Protein 6SWT (pdb70)

Secondary structure (DSSP, 8-state):
--HHHHHHHHHHHHHHHHHHHHHGGGT---S-TTTTTTTSHHHHHHHHHHH--PPPPPP---SHHHHHHHHHHHHHHHHHTT----S--HHHHHTT-HHHHHHHHHHHHIIIIITT-EETTEEHHHHHHHHHHHHHTT-TT----SSSGGGTTSHHHHHHHHHH-TTTB-GGG--TT-HHHHHHHHHHHHHHHS-------HHHHHHSSS--HHHHHHHHHHHHHHH-/-HHHHHHHHHHHHHHHHHHT---EEEEEEEEEEEEEE-SS-EEEEEEEEEEEEETTEEEEEEEEEEEEE-TTB-SSS-EEEEEEEEE-

Organism: Homo sapiens (NCBI:txid9606)

B-factor: mean 22.93, std 11.24, range [9.1, 84.42]

Foldseek 3Di:
DADPVLQLVLLQLQLQLLLQLQVVVVVDGDDGLLAPCLQLPSLQVSCCRLVVDHFDDQDPDPDNVSSLVNVVSSVVVLVVLVQDDDPAHSSCSNVRVSVNSSVVSLSVLQSRLFQCQAAPNAGGPRSLLVVLCVLCVVVPQADRDALWPSPLQLLSLVSLCCSQPVVQDDSVVDHSPRSLVNNVSSQVSCVVPQVQHRRGNNVSRNVHNTHNSSSSSSSSSSSVVSRD/DVVLFVLVVVLVVVCCVVVVADWAFDFWPDWDWDWDDDDFKIKIWIFTWTWTQRPHNTFIKTWIKMWIAGPVDDPDRTDIDTPDIGTD

Nearest PDB structures (foldseek):
  6swt-assembly1_B  TM=1.011E+00  e=1.102E-14  synthetic construct
  6yxw-assembly2_D  TM=9.216E-01  e=2.480E-10  Homo sapiens
  6st2-assembly1_D  TM=9.224E-01  e=7.371E-10  synthetic construct
  7ny8-assembly2_D  TM=9.293E-01  e=9.165E-10  synthetic construct
  7ny8-assembly1_C  TM=9.188E-01  e=1.965E-09  synthetic construct

GO terms:
  GO:0005515 protein binding (F, IPI)
  GO:0030018 Z disc (C, IDA)
  GO:0005884 actin filament (C, TAS)
  GO:0008307 structural constituent of muscle (F, TAS)
  GO:0005576 extracellular region (C, TAS)
  GO:0005829 cytosol (C, TAS)
  GO:0031093 platelet alpha granule lumen (C, TAS)
  GO:0042802 identical protein binding (F, IPI)
  GO:0043268 positive regulation of potassium ion transport (P, IDA)
  GO:0099103 channel activator activity (F, IMP)
  GO:0042391 regulation of membrane potential (P, IMP)
  GO:0043267 negative regulation of potassium ion transport (P, IMP)
  GO:2000009 negative regulation of protein localization to cell surface (P, IMP)
  GO:0070080 titin Z domain binding (F, IPI)
  GO:0031432 titin binding (F, IPI)
  GO:0044325 transmembrane transporter binding (F, IPI)
  GO:0051373 FATZ binding (F, IDA)
  GO:0005546 phosphatidylinositol-4,5-bisphosphate binding (F, IDA)
  GO:0008092 cytoskeletal protein binding (F, IDA)
  GO:0005886 plasma membrane (C, IDA)

Structure (mmCIF, N/CA/C/O backbone):
data_6SWT
#
_entry.id   6SWT
#
_cell.length_a   46.192
_cell.length_b   48.519
_cell.length_c   146.993
_cell.angle_alpha   90.000
_cell.angle_beta   90.000
_cell.angle_gamma   90.000
#
_symmetry.space_group_name_H-M   'P 21 21 21'
#
loop_
_entity.id
_entity.type
_entity.pdbx_description
1 polymer Alpha-actinin-2
2 polymer 'Affimer 9'
3 water water
#
loop_
_atom_site.group_PDB
_atom_site.id
_atom_site.type_symbol
_atom_site.label_atom_id
_atom_site.label_alt_id
_atom_site.label_comp_id
_atom_site.label_asym_id
_atom_site.label_entity_id
_atom_site.label_seq_id
_atom_site.pdbx_PDB_ins_code
_atom_site.Cartn_x
_atom_site.Cartn_y
_atom_site.Cartn_z
_atom_site.occupancy
_atom_site.B_iso_or_equiv
_atom_site.auth_seq_id
_atom_site.auth_comp_id
_atom_site.auth_asym_id
_atom_site.auth_atom_id
_atom_site.pdbx_PDB_model_num
ATOM 1 N N . LEU A 1 14 ? 24.163 -39.220 10.665 1.00 43.83 30 LEU A N 1
ATOM 2 C CA . LEU A 1 14 ? 23.069 -40.236 10.775 1.00 39.03 30 LEU A CA 1
ATOM 3 C C . LEU A 1 14 ? 22.412 -40.427 9.406 1.00 36.71 30 LEU A C 1
ATOM 4 O O . LEU A 1 14 ? 22.490 -39.505 8.573 1.00 45.30 30 LEU A O 1
ATOM 9 N N . LEU A 1 15 ? 21.778 -41.581 9.195 1.00 29.80 31 LEU A N 1
ATOM 10 C CA . LEU A 1 15 ? 20.892 -41.818 8.024 1.00 29.39 31 LEU A CA 1
ATOM 11 C C . LEU A 1 15 ? 19.713 -42.707 8.436 1.00 28.00 31 LEU A C 1
ATOM 12 O O . LEU A 1 15 ? 19.782 -43.384 9.488 1.00 28.72 31 LEU A O 1
ATOM 17 N N . LEU A 1 16 ? 18.651 -42.656 7.635 1.00 22.57 32 LEU A N 1
ATOM 18 C CA . LEU A 1 16 ? 17.430 -43.489 7.772 1.00 21.88 32 LEU A CA 1
ATOM 19 C C . LEU A 1 16 ? 16.901 -43.400 9.208 1.00 22.42 32 LEU A C 1
ATOM 20 O O . LEU A 1 16 ? 16.728 -42.282 9.728 1.00 23.16 32 LEU A O 1
ATOM 25 N N . ASP A 1 17 ? 16.622 -44.531 9.846 1.00 22.69 33 ASP A N 1
ATOM 26 C CA . ASP A 1 17 ? 15.802 -44.550 11.084 1.00 24.79 33 ASP A CA 1
ATOM 27 C C . ASP A 1 17 ? 16.387 -43.622 12.146 1.00 23.17 33 ASP A C 1
ATOM 28 O O . ASP A 1 17 ? 15.645 -42.810 12.689 1.00 21.78 33 ASP A O 1
ATOM 33 N N . PRO A 1 18 ? 17.691 -43.680 12.493 1.00 24.33 34 PRO A N 1
ATOM 34 C CA . PRO A 1 18 ? 18.231 -42.731 13.470 1.00 25.33 34 PRO A CA 1
ATOM 35 C C . PRO A 1 18 ? 18.101 -41.260 13.032 1.00 24.24 34 PRO A C 1
ATOM 36 O O . PRO A 1 18 ? 17.901 -40.412 13.881 1.00 24.79 34 PRO A O 1
ATOM 40 N N . ALA A 1 19 ? 18.249 -40.952 11.739 1.00 22.65 35 ALA A N 1
ATOM 41 C CA . ALA A 1 19 ? 18.106 -39.555 11.249 1.00 21.51 35 ALA A CA 1
ATOM 42 C C . ALA A 1 19 ? 16.670 -39.076 11.499 1.00 18.92 35 ALA A C 1
ATOM 43 O O . ALA A 1 19 ? 16.469 -37.959 12.015 1.00 18.95 35 ALA A O 1
ATOM 45 N N . TRP A 1 20 ? 15.690 -39.905 11.171 1.00 17.55 36 TRP A N 1
ATOM 46 C CA . TRP A 1 20 ? 14.266 -39.577 11.408 1.00 17.63 36 TRP A CA 1
ATOM 47 C C . TRP A 1 20 ? 14.001 -39.512 12.916 1.00 17.18 36 TRP A C 1
ATOM 48 O O . TRP A 1 20 ? 13.216 -38.660 13.342 1.00 17.46 36 TRP A O 1
ATOM 59 N N . GLU A 1 21 ? 14.660 -40.347 13.716 1.00 18.25 37 GLU A N 1
ATOM 60 C CA . GLU A 1 21 ? 14.462 -40.316 15.186 1.00 19.79 37 GLU A CA 1
ATOM 61 C C . GLU A 1 21 ? 14.945 -38.962 15.726 1.00 18.43 37 GLU A C 1
ATOM 62 O O . GLU A 1 21 ? 14.273 -38.386 16.593 1.00 17.73 37 GLU A O 1
ATOM 68 N N . LYS A 1 22 ? 16.076 -38.463 15.239 1.00 17.26 38 LYS A N 1
ATOM 69 C CA . LYS A 1 22 ? 16.644 -37.173 15.699 1.00 17.85 38 LYS A CA 1
ATOM 70 C C . LYS A 1 22 ? 15.628 -36.069 15.385 1.00 15.74 38 LYS A C 1
ATOM 71 O O . LYS A 1 22 ? 15.385 -35.199 16.213 1.00 16.45 38 LYS A O 1
ATOM 77 N N . GLN A 1 23 ? 15.057 -36.109 14.192 1.00 15.09 39 GLN A N 1
ATOM 78 C CA . GLN A 1 23 ? 14.082 -35.093 13.748 1.00 14.16 39 GLN A CA 1
ATOM 79 C C . GLN A 1 23 ? 12.814 -35.178 14.595 1.00 13.17 39 GLN A C 1
ATOM 80 O O . GLN A 1 23 ? 12.299 -34.135 15.014 1.00 14.08 39 GLN A O 1
ATOM 86 N N . GLN A 1 24 ? 12.297 -36.374 14.813 1.00 13.88 40 GLN A N 1
ATOM 87 C CA . GLN A 1 24 ? 11.097 -36.522 15.670 1.00 13.91 40 GLN A CA 1
ATOM 88 C C . GLN A 1 24 ? 11.404 -36.046 17.089 1.00 13.42 40 GLN A C 1
ATOM 89 O O . GLN A 1 24 ? 10.565 -35.367 17.682 1.00 13.50 40 GLN A O 1
ATOM 95 N N . ARG A 1 25 ? 12.563 -36.398 17.626 1.00 14.09 41 ARG A N 1
ATOM 96 C CA . ARG A 1 25 ? 12.901 -35.953 18.997 1.00 15.04 41 ARG A CA 1
ATOM 97 C C . ARG A 1 25 ? 12.866 -34.416 19.031 1.00 14.37 41 ARG A C 1
ATOM 98 O O . ARG A 1 25 ? 12.269 -33.833 19.938 1.00 15.00 41 ARG A O 1
ATOM 106 N N . LYS A 1 26 ? 13.527 -33.748 18.095 1.00 14.55 42 LYS A N 1
ATOM 107 C CA . LYS A 1 26 ? 13.587 -32.273 18.113 1.00 15.25 42 LYS A CA 1
ATOM 108 C C . LYS A 1 26 ? 12.172 -31.707 17.978 1.00 13.57 42 LYS A C 1
ATOM 109 O O . LYS A 1 26 ? 11.753 -30.851 18.776 1.00 13.83 42 LYS A O 1
ATOM 115 N N . THR A 1 27 ? 11.443 -32.131 16.961 1.00 12.67 43 THR A N 1
ATOM 116 C CA . THR A 1 27 ? 10.154 -31.492 16.639 1.00 12.18 43 THR A CA 1
ATOM 117 C C . THR A 1 27 ? 9.111 -31.847 17.691 1.00 11.22 43 THR A C 1
ATOM 118 O O . THR A 1 27 ? 8.365 -30.965 18.125 1.00 11.69 43 THR A O 1
ATOM 122 N N . PHE A 1 28 ? 9.025 -33.114 18.058 1.00 11.44 44 PHE A N 1
ATOM 123 C CA . PHE A 1 28 ? 7.997 -33.499 19.041 1.00 11.72 44 PHE A CA 1
ATOM 124 C C . PHE A 1 28 ? 8.283 -32.838 20.391 1.00 11.40 44 PHE A C 1
ATOM 125 O O . PHE A 1 28 ? 7.350 -32.436 21.082 1.00 11.89 44 PHE A O 1
ATOM 133 N N . THR A 1 29 ? 9.547 -32.715 20.781 1.00 12.05 45 THR A N 1
ATOM 134 C CA . THR A 1 29 ? 9.887 -32.026 22.048 1.00 11.97 45 THR A CA 1
ATOM 135 C C . THR A 1 29 ? 9.424 -30.575 21.960 1.00 12.27 45 THR A C 1
ATOM 136 O O . THR A 1 29 ? 8.794 -30.063 22.890 1.00 12.49 45 THR A O 1
ATOM 140 N N . ALA A 1 30 ? 9.733 -29.914 20.854 1.00 12.30 46 ALA A N 1
ATOM 141 C CA . ALA A 1 30 ? 9.362 -28.495 20.695 1.00 12.19 46 ALA A CA 1
ATOM 142 C C . ALA A 1 30 ? 7.836 -28.348 20.671 1.00 11.54 46 ALA A C 1
ATOM 143 O O . ALA A 1 30 ? 7.300 -27.404 21.246 1.00 12.39 46 ALA A O 1
ATOM 145 N N . TRP A 1 31 ? 7.131 -29.262 20.028 1.00 11.61 47 TRP A N 1
ATOM 146 C CA . TRP A 1 31 ? 5.659 -29.198 19.975 1.00 11.25 47 TRP A CA 1
ATOM 147 C C . TRP A 1 31 ? 5.104 -29.367 21.385 1.00 11.21 47 TRP A C 1
ATOM 148 O O . TRP A 1 31 ? 4.236 -28.608 21.810 1.00 12.48 47 TRP A O 1
ATOM 159 N N . CYS A 1 32 ? 5.581 -30.363 22.102 1.00 11.29 48 CYS A N 1
ATOM 160 C CA . CYS A 1 32 ? 5.106 -30.560 23.486 1.00 11.82 48 CYS A CA 1
ATOM 161 C C . CYS A 1 32 ? 5.367 -29.299 24.314 1.00 11.81 48 CYS A C 1
ATOM 162 O O . CYS A 1 32 ? 4.488 -28.874 25.073 1.00 12.88 48 CYS A O 1
ATOM 165 N N . ASN A 1 33 ? 6.544 -28.712 24.165 1.00 12.41 49 ASN A N 1
ATOM 166 C CA . ASN A 1 33 ? 6.931 -27.501 24.923 1.00 13.08 49 ASN A CA 1
ATOM 167 C C . ASN A 1 33 ? 6.061 -26.306 24.528 1.00 12.99 49 ASN A C 1
ATOM 168 O O . ASN A 1 33 ? 5.811 -25.450 25.376 1.00 14.06 49 ASN A O 1
ATOM 173 N N . SER A 1 34 ? 5.601 -26.240 23.285 1.00 12.76 50 SER A N 1
ATOM 174 C CA . SER A 1 34 ? 4.721 -25.137 22.835 1.00 13.51 50 SER A CA 1
ATOM 175 C C . SER A 1 34 ? 3.391 -25.161 23.590 1.00 13.57 50 SER A C 1
ATOM 176 O O . SER A 1 34 ? 2.749 -24.099 23.709 1.00 15.83 50 SER A O 1
ATOM 179 N N . HIS A 1 35 ? 3.002 -26.321 24.103 1.00 13.02 51 HIS A N 1
ATOM 180 C CA . HIS A 1 35 ? 1.781 -26.464 24.930 1.00 13.38 51 HIS A CA 1
ATOM 181 C C . HIS A 1 35 ? 2.136 -26.379 26.418 1.00 13.54 51 HIS A C 1
ATOM 182 O O . HIS A 1 35 ? 1.467 -25.667 27.162 1.00 14.91 51 HIS A O 1
ATOM 189 N N . LEU A 1 36 ? 3.175 -27.079 26.850 1.00 13.56 52 LEU A N 1
ATOM 190 C CA . LEU A 1 36 ? 3.486 -27.152 28.294 1.00 14.26 52 LEU A CA 1
ATOM 191 C C . LEU A 1 36 ? 3.844 -25.765 28.825 1.00 14.86 52 LEU A C 1
ATOM 192 O O . LEU A 1 36 ? 3.568 -25.502 29.998 1.00 16.01 52 LEU A O 1
ATOM 197 N N . ARG A 1 37 ? 4.401 -24.887 27.988 1.00 15.41 53 ARG A N 1
ATOM 198 C CA . ARG A 1 37 ? 4.735 -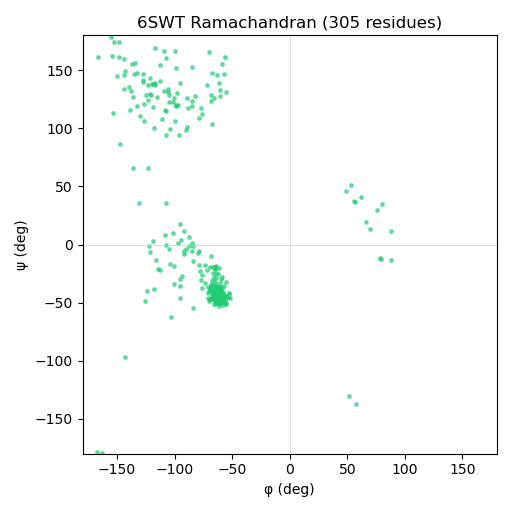23.512 28.450 1.00 17.50 53 ARG A CA 1
ATOM 199 C C . ARG A 1 37 ? 3.482 -22.835 29.028 1.00 18.11 53 ARG A C 1
ATOM 200 O O . ARG A 1 37 ? 3.636 -22.024 29.956 1.00 21.35 53 ARG A O 1
ATOM 208 N N . LYS A 1 38 ? 2.290 -23.145 28.508 1.00 17.66 54 LYS A N 1
ATOM 209 C CA . LYS A 1 38 ? 1.011 -22.517 28.937 1.00 19.49 54 LYS A CA 1
ATOM 210 C C . LYS A 1 38 ? 0.690 -22.919 30.376 1.00 20.41 54 LYS A C 1
ATOM 211 O O . LYS A 1 38 ? -0.028 -22.184 31.050 1.00 21.93 54 LYS A O 1
ATOM 217 N N . ALA A 1 39 ? 1.215 -24.059 30.813 1.00 18.41 55 ALA A N 1
ATOM 218 C CA . ALA A 1 39 ? 1.009 -24.614 32.164 1.00 20.32 55 ALA A CA 1
ATOM 219 C C . ALA A 1 39 ? 2.240 -24.332 33.025 1.00 21.18 55 ALA A C 1
ATOM 220 O O . ALA A 1 39 ? 2.306 -24.864 34.121 1.00 25.11 55 ALA A O 1
ATOM 222 N N . GLY A 1 40 ? 3.162 -23.498 32.544 1.00 20.86 56 GLY A N 1
ATOM 223 C CA . GLY A 1 40 ? 4.325 -23.015 33.307 1.00 23.13 56 GLY A CA 1
ATOM 224 C C . GLY A 1 40 ? 5.416 -24.054 33.446 1.00 22.49 56 GLY A C 1
ATOM 225 O O . GLY A 1 40 ? 6.160 -24.000 34.429 1.00 27.34 56 GLY A O 1
ATOM 226 N N . THR A 1 41 ? 5.561 -24.968 32.487 1.00 19.83 57 THR A N 1
ATOM 227 C CA . THR A 1 41 ? 6.643 -25.980 32.556 1.00 18.60 57 THR A CA 1
ATOM 228 C C . THR A 1 41 ? 7.113 -26.343 31.155 1.00 17.96 57 THR A C 1
ATOM 229 O O . THR A 1 41 ? 6.538 -25.859 30.172 1.00 18.25 57 THR A O 1
ATOM 233 N N . GLN A 1 42 ? 8.159 -27.155 31.109 1.00 17.10 58 GLN A N 1
ATOM 234 C CA . GLN A 1 42 ? 8.805 -27.618 29.868 1.00 16.15 58 GLN A CA 1
ATOM 235 C C . GLN A 1 42 ? 9.356 -29.014 30.116 1.00 16.84 58 GLN A C 1
ATOM 236 O O . GLN A 1 42 ? 9.544 -29.407 31.287 1.00 19.57 58 GLN A O 1
ATOM 242 N N . ILE A 1 43 ? 9.623 -29.733 29.037 1.00 15.91 59 ILE A N 1
ATOM 243 C CA . ILE A 1 43 ? 10.503 -30.927 29.050 1.00 15.54 59 ILE A CA 1
ATOM 244 C C . ILE A 1 43 ? 11.792 -30.571 28.313 1.00 16.28 59 ILE A C 1
ATOM 245 O O . ILE A 1 43 ? 11.853 -29.537 27.626 1.00 16.76 59 ILE A O 1
ATOM 250 N N . GLU A 1 44 ? 12.797 -31.411 28.469 1.00 17.04 60 GLU A N 1
ATOM 251 C CA . GLU A 1 44 ? 14.102 -31.227 27.796 1.00 19.18 60 GLU A CA 1
ATOM 252 C C . GLU A 1 44 ? 14.449 -32.486 27.014 1.00 18.95 60 GLU A C 1
ATOM 253 O O . GLU A 1 44 ? 14.840 -32.369 25.839 1.00 21.26 60 GLU A O 1
ATOM 259 N N . ASN A 1 45 ? 14.331 -33.639 27.665 1.00 18.60 61 ASN A N 1
ATOM 260 C CA . ASN A 1 45 ? 14.773 -34.936 27.112 1.00 19.71 61 ASN A CA 1
ATOM 261 C C . ASN A 1 45 ? 13.541 -35.824 26.999 1.00 18.82 61 ASN A C 1
ATOM 262 O O . ASN A 1 45 ? 13.103 -36.358 28.015 1.00 19.07 61 ASN A O 1
ATOM 267 N N . ILE A 1 46 ? 12.984 -35.947 25.800 1.00 17.84 62 ILE A N 1
ATOM 268 C CA . ILE A 1 46 ? 11.698 -36.660 25.585 1.00 17.71 62 ILE A CA 1
ATOM 269 C C . ILE A 1 46 ? 11.860 -38.150 25.913 1.00 19.02 62 ILE A C 1
ATOM 270 O O . ILE A 1 46 ? 10.848 -38.793 26.193 1.00 20.96 62 ILE A O 1
ATOM 275 N N . GLU A 1 47 ? 13.084 -38.685 25.899 1.00 20.56 63 GLU A N 1
ATOM 276 C CA . GLU A 1 47 ? 13.348 -40.111 26.247 1.00 23.36 63 GLU A CA 1
ATOM 277 C C . GLU A 1 47 ? 13.225 -40.342 27.764 1.00 23.31 63 GLU A C 1
ATOM 278 O O . GLU A 1 47 ? 13.116 -41.513 28.164 1.00 23.93 63 GLU A O 1
ATOM 284 N N . GLU A 1 48 ? 13.265 -39.277 28.573 1.00 20.22 64 GLU A N 1
ATOM 285 C CA . GLU A 1 48 ? 13.270 -39.354 30.052 1.00 19.77 64 GLU A CA 1
ATOM 286 C C . GLU A 1 48 ? 12.035 -38.679 30.652 1.00 19.63 64 GLU A C 1
ATOM 287 O O . GLU A 1 48 ? 11.532 -39.168 31.661 1.00 21.30 64 GLU A O 1
ATOM 293 N N . ASP A 1 49 ? 11.591 -37.560 30.091 1.00 18.73 65 ASP A N 1
ATOM 294 C CA . ASP A 1 49 ? 10.820 -36.558 30.864 1.00 18.05 65 ASP A CA 1
ATOM 295 C C . ASP A 1 49 ? 9.324 -36.872 30.845 1.00 17.04 65 ASP A C 1
ATOM 296 O O . ASP A 1 49 ? 8.585 -36.151 31.526 1.00 17.75 65 ASP A O 1
ATOM 301 N N . PHE A 1 50 ? 8.889 -37.926 30.152 1.00 16.54 66 PHE A N 1
ATOM 302 C CA . PHE A 1 50 ? 7.501 -38.442 30.256 1.00 17.21 66 PHE A CA 1
ATOM 303 C C . PHE A 1 50 ? 7.429 -39.776 31.013 1.00 17.12 66 PHE A C 1
ATOM 304 O O . PHE A 1 50 ? 6.323 -40.279 31.201 1.00 17.79 66 PHE A O 1
ATOM 312 N N . ARG A 1 51 ? 8.560 -40.318 31.463 1.00 18.49 67 ARG A N 1
ATOM 313 C CA . ARG A 1 51 ? 8.607 -41.669 32.079 1.00 19.47 67 ARG A CA 1
ATOM 314 C C . ARG A 1 51 ? 7.716 -41.728 33.328 1.00 19.81 67 ARG A C 1
ATOM 315 O O . ARG A 1 51 ? 7.144 -42.808 33.578 1.00 21.72 67 ARG A O 1
ATOM 323 N N . ASN A 1 52 ? 7.584 -40.630 34.081 1.00 18.59 68 ASN A N 1
ATOM 324 C CA . ASN A 1 52 ? 6.791 -40.648 35.342 1.00 18.60 68 ASN A CA 1
ATOM 325 C C . ASN A 1 52 ? 5.324 -40.293 35.072 1.00 17.56 68 ASN A C 1
ATOM 326 O O . ASN A 1 52 ? 4.524 -40.364 36.007 1.00 18.50 68 ASN A O 1
ATOM 331 N N . GLY A 1 53 ? 4.974 -39.957 33.835 1.00 16.95 69 GLY A N 1
ATOM 332 C CA . GLY A 1 53 ? 3.589 -39.692 33.421 1.00 17.45 69 GLY A CA 1
ATOM 333 C C . GLY A 1 53 ? 3.094 -38.300 33.800 1.00 16.06 69 GLY A C 1
ATOM 334 O O . GLY A 1 53 ? 2.027 -37.918 33.301 1.00 16.49 69 GLY A O 1
ATOM 335 N N . LEU A 1 54 ? 3.801 -37.547 34.652 1.00 16.69 70 LEU A N 1
ATOM 336 C CA . LEU A 1 54 ? 3.243 -36.281 35.205 1.00 16.42 70 LEU A CA 1
ATOM 337 C C . LEU A 1 54 ? 3.045 -35.250 34.092 1.00 15.89 70 LEU A C 1
ATOM 338 O O . LEU A 1 54 ? 1.946 -34.664 33.980 1.00 17.60 70 LEU A O 1
ATOM 343 N N . LYS A 1 55 ? 4.078 -35.005 33.298 1.00 15.91 71 LYS A N 1
ATOM 344 C CA . LYS A 1 55 ? 3.985 -33.960 32.251 1.00 16.18 71 LYS A CA 1
ATOM 345 C C . LYS A 1 55 ? 3.209 -34.491 31.051 1.00 14.12 71 LYS A C 1
ATOM 346 O O . LYS A 1 55 ? 2.718 -33.679 30.270 1.00 14.91 71 LYS A O 1
ATOM 352 N N . LEU A 1 56 ? 3.062 -35.802 30.934 1.00 14.82 72 LEU A N 1
ATOM 353 C CA . LEU A 1 56 ? 2.200 -36.389 29.887 1.00 14.50 72 LEU A CA 1
ATOM 354 C C . LEU A 1 56 ? 0.734 -36.079 30.208 1.00 14.42 72 LEU A C 1
ATOM 355 O O . LEU A 1 56 ? -0.013 -35.644 29.317 1.00 14.72 72 LEU A O 1
ATOM 360 N N . MET A 1 57 ? 0.324 -36.295 31.452 1.00 15.16 73 MET A N 1
ATOM 361 C CA . MET A 1 57 ? -1.056 -35.970 31.859 1.00 15.86 73 MET A CA 1
ATOM 362 C C . MET A 1 57 ? -1.279 -34.465 31.689 1.00 14.97 73 MET A C 1
ATOM 363 O O . MET A 1 57 ? -2.341 -34.073 31.184 1.00 16.07 73 MET A O 1
ATOM 368 N N . LEU A 1 58 ? -0.307 -33.641 32.071 1.00 15.37 74 LEU A N 1
ATOM 369 C CA . LEU A 1 58 ? -0.471 -32.174 31.978 1.00 15.48 74 LEU A CA 1
ATOM 370 C C . LEU A 1 58 ? -0.580 -31.766 30.502 1.00 15.23 74 LEU A C 1
ATOM 371 O O . LEU A 1 58 ? -1.447 -30.947 30.153 1.00 15.69 74 LEU A O 1
ATOM 376 N N . LEU A 1 59 ? 0.273 -32.308 29.640 1.00 14.82 75 LEU A N 1
ATOM 377 C CA . LEU A 1 59 ? 0.189 -32.023 28.190 1.00 13.96 75 LEU A CA 1
ATOM 378 C C . LEU A 1 59 ? -1.218 -32.314 27.669 1.00 13.99 75 LEU A C 1
ATOM 379 O O . LEU A 1 59 ? -1.785 -31.487 26.930 1.00 14.64 75 LEU A O 1
ATOM 384 N N . LEU A 1 60 ? -1.791 -33.441 28.061 1.00 13.59 76 LEU A N 1
ATOM 385 C CA . LEU A 1 60 ? -3.139 -33.821 27.595 1.00 14.50 76 LEU A CA 1
ATOM 386 C C . LEU A 1 60 ? -4.170 -32.827 28.118 1.00 14.23 76 LEU A C 1
ATOM 387 O O . LEU A 1 60 ? -5.074 -32.481 27.362 1.00 15.60 76 LEU A O 1
ATOM 392 N N . GLU A 1 61 ? -4.058 -32.375 29.359 1.00 15.46 77 GLU A N 1
ATOM 393 C CA . GLU A 1 61 ? -4.993 -31.341 29.867 1.00 16.43 77 GLU A CA 1
ATOM 394 C C . GLU A 1 61 ? -4.873 -30.066 29.029 1.00 15.74 77 GLU A C 1
ATOM 395 O O . GLU A 1 61 ? -5.910 -29.464 28.675 1.00 19.03 77 GLU A O 1
ATOM 401 N N . VAL A 1 62 ? -3.651 -29.638 28.733 1.00 15.67 78 VAL A N 1
ATOM 402 C CA . VAL A 1 62 ? -3.448 -28.352 28.018 1.00 16.34 78 VAL A CA 1
ATOM 403 C C . VAL A 1 62 ? -4.067 -28.459 26.629 1.00 16.67 78 VAL A C 1
ATOM 404 O O . VAL A 1 62 ? -4.777 -27.543 26.212 1.00 18.18 78 VAL A O 1
ATOM 408 N N . ILE A 1 63 ? -3.774 -29.531 25.900 1.00 15.56 79 ILE A N 1
ATOM 409 C CA . ILE A 1 63 ? -4.207 -29.595 24.480 1.00 16.29 79 ILE A CA 1
ATOM 410 C C . ILE A 1 63 ? -5.702 -29.899 24.372 1.00 17.94 79 ILE A C 1
ATOM 411 O O . ILE A 1 63 ? -6.282 -29.519 23.347 1.00 20.43 79 ILE A O 1
ATOM 416 N N . SER A 1 64 ? -6.310 -30.560 25.357 1.00 18.60 80 SER A N 1
ATOM 417 C CA . SER A 1 64 ? -7.741 -30.962 25.317 1.00 20.34 80 SER A CA 1
ATOM 418 C C . SER A 1 64 ? -8.640 -29.910 25.982 1.00 22.55 80 SER A C 1
ATOM 419 O O . SER A 1 64 ? -9.833 -29.869 25.638 1.00 25.83 80 SER A O 1
ATOM 422 N N . GLY A 1 65 ? -8.108 -29.137 26.933 1.00 22.96 81 GLY A N 1
ATOM 423 C CA . GLY A 1 65 ? -8.906 -28.253 27.807 1.00 24.53 81 GLY A CA 1
ATOM 424 C C . GLY A 1 65 ? -9.753 -29.047 28.794 1.00 25.58 81 GLY A C 1
ATOM 425 O O . GLY A 1 65 ? -10.658 -28.459 29.433 1.00 27.87 81 GLY A O 1
ATOM 426 N N . GLU A 1 66 ? -9.475 -30.347 28.928 1.00 23.46 82 GLU A N 1
ATOM 427 C CA . GLU A 1 66 ? -10.229 -31.254 29.828 1.00 24.71 82 GLU A CA 1
ATOM 428 C C . GLU A 1 66 ? -9.355 -31.584 31.033 1.00 24.02 82 GLU A C 1
ATOM 429 O O . GLU A 1 66 ? -8.128 -31.398 30.997 1.00 25.92 82 GLU A O 1
ATOM 435 N N . ARG A 1 67 ? -10.001 -32.041 32.090 1.00 24.61 83 ARG A N 1
ATOM 436 C CA . ARG A 1 67 ? -9.335 -32.381 33.357 1.00 24.16 83 ARG A CA 1
ATOM 437 C C . ARG A 1 67 ? -9.102 -33.890 33.404 1.00 23.64 83 ARG A C 1
ATOM 438 O O . ARG A 1 67 ? -10.049 -34.648 33.134 1.00 25.90 83 ARG A O 1
ATOM 446 N N . LEU A 1 68 ? -7.878 -34.305 33.713 1.00 23.01 84 LEU A N 1
ATOM 447 C CA . LEU A 1 68 ? -7.545 -35.733 33.902 1.00 23.33 84 LEU A CA 1
ATOM 448 C C . LEU A 1 68 ? -7.514 -36.033 35.392 1.00 23.41 84 LEU A C 1
ATOM 449 O O . LEU A 1 68 ? -7.503 -35.117 36.217 1.00 23.78 84 LEU A O 1
ATOM 454 N N . PRO A 1 69 ? -7.508 -37.325 35.779 1.00 23.84 85 PRO A N 1
ATOM 455 C CA . PRO A 1 69 ? -7.385 -37.694 37.185 1.00 25.55 85 PRO A CA 1
ATOM 456 C C . PRO A 1 69 ? -6.121 -37.106 37.829 1.00 25.01 85 PRO A C 1
ATOM 457 O O . PRO A 1 69 ? -5.187 -36.751 37.117 1.00 25.49 85 PRO A O 1
ATOM 461 N N . LYS A 1 70 ? -6.107 -37.046 39.160 1.00 26.94 86 LYS A N 1
ATOM 462 C CA . LYS A 1 70 ? -4.980 -36.493 39.947 1.00 29.99 86 LYS A CA 1
ATOM 463 C C . LYS A 1 70 ? -3.728 -37.311 39.648 1.00 28.29 86 LYS A C 1
ATOM 464 O O . LYS A 1 70 ? -3.746 -38.540 39.739 1.00 27.42 86 LYS A O 1
ATOM 470 N N . PRO A 1 71 ? -2.612 -36.652 39.265 1.00 27.13 87 PRO A N 1
ATOM 471 C CA . PRO A 1 71 ? -1.335 -37.336 39.097 1.00 27.51 87 PRO A CA 1
ATOM 472 C C . PRO A 1 71 ? -0.807 -37.830 40.445 1.00 26.45 87 PRO A C 1
ATOM 473 O O . PRO A 1 71 ? -1.076 -37.198 41.453 1.00 29.11 87 PRO A O 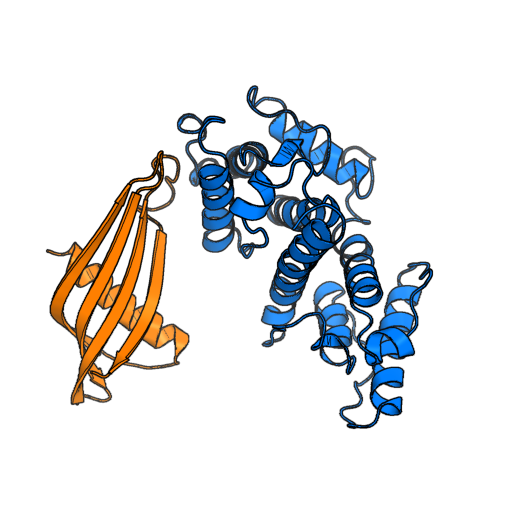1
ATOM 477 N N . ASP A 1 72 ? -0.093 -38.952 40.433 1.00 24.52 88 ASP A N 1
ATOM 478 C CA . ASP A 1 72 ? 0.597 -39.496 41.626 1.00 24.69 88 ASP A CA 1
ATOM 479 C C . ASP A 1 72 ? 2.072 -39.096 41.561 1.00 24.11 88 ASP A C 1
ATOM 480 O O . ASP A 1 72 ? 2.747 -39.507 40.611 1.00 23.78 88 ASP A O 1
ATOM 485 N N . ARG A 1 73 ? 2.558 -38.359 42.560 1.00 26.98 89 ARG A N 1
ATOM 486 C CA . ARG A 1 73 ? 3.966 -37.884 42.618 1.00 29.61 89 ARG A CA 1
ATOM 487 C C . ARG A 1 73 ? 4.853 -38.939 43.295 1.00 27.56 89 ARG A C 1
ATOM 488 O O . ARG A 1 73 ? 6.048 -38.652 43.495 1.00 31.98 89 ARG A O 1
ATOM 496 N N . GLY A 1 74 ? 4.316 -40.127 43.597 1.00 28.83 90 GLY A N 1
ATOM 497 C CA . GLY A 1 74 ? 5.091 -41.249 44.162 1.00 30.20 90 GLY A CA 1
ATOM 498 C C . GLY A 1 74 ? 6.249 -41.630 43.256 1.00 30.30 90 GLY A C 1
ATOM 499 O O . GLY A 1 74 ? 6.088 -41.530 42.025 1.00 30.65 90 GLY A O 1
ATOM 500 N N . LYS A 1 75 ? 7.364 -42.075 43.842 1.00 34.29 91 LYS A N 1
ATOM 501 C CA . LYS A 1 75 ? 8.667 -42.255 43.149 1.00 34.89 91 LYS A CA 1
ATOM 502 C C . LYS A 1 75 ? 8.817 -43.681 42.604 1.00 31.64 91 LYS A C 1
ATOM 503 O O . LYS A 1 75 ? 9.793 -43.935 41.885 1.00 35.03 91 LYS A O 1
ATOM 509 N N . MET A 1 76 ? 7.900 -44.592 42.931 1.00 32.72 92 MET A N 1
ATOM 510 C CA . MET A 1 76 ? 8.042 -46.025 42.574 1.00 32.30 92 MET A CA 1
ATOM 511 C C . MET A 1 76 ? 7.520 -46.266 41.157 1.00 28.78 92 MET A C 1
ATOM 512 O O . MET A 1 76 ? 6.631 -45.521 40.704 1.00 28.62 92 MET A O 1
ATOM 517 N N . ARG A 1 77 ? 8.055 -47.289 40.491 1.00 28.92 93 ARG A N 1
ATOM 518 C CA . ARG A 1 77 ? 7.659 -47.682 39.116 1.00 27.53 93 ARG A CA 1
ATOM 519 C C . ARG A 1 77 ? 6.137 -47.855 39.056 1.00 25.79 93 ARG A C 1
ATOM 520 O O . ARG A 1 77 ? 5.546 -47.394 38.089 1.00 23.98 93 ARG A O 1
ATOM 528 N N . PHE A 1 78 ? 5.491 -48.464 40.049 1.00 25.47 94 PHE A N 1
ATOM 529 C CA . PHE A 1 78 ? 4.029 -48.713 39.948 1.00 24.53 94 PHE A CA 1
ATOM 530 C C . PHE A 1 78 ? 3.242 -47.393 39.983 1.00 23.36 94 PHE A C 1
ATOM 531 O O . PHE A 1 78 ? 2.169 -47.346 39.366 1.00 23.78 94 PHE A O 1
ATOM 539 N N . HIS A 1 79 ? 3.728 -46.352 40.668 1.00 22.22 95 HIS A N 1
ATOM 540 C CA . HIS A 1 79 ? 3.048 -45.028 40.671 1.00 23.39 95 HIS A CA 1
ATOM 541 C C . HIS A 1 79 ? 3.083 -44.475 39.246 1.00 22.50 95 HIS A C 1
ATOM 542 O O . HIS A 1 79 ? 2.077 -43.917 38.767 1.00 21.63 95 HIS A O 1
ATOM 549 N N . LYS A 1 80 ? 4.233 -44.621 38.593 1.00 22.24 96 LYS A N 1
ATOM 550 C CA . LYS A 1 80 ? 4.480 -44.033 37.260 1.00 21.45 96 LYS A CA 1
ATOM 551 C C . LYS A 1 80 ? 3.643 -44.792 36.225 1.00 20.11 96 LYS A C 1
ATOM 552 O O . LYS A 1 80 ? 3.040 -44.162 35.349 1.00 20.54 96 LYS A O 1
ATOM 558 N N . ILE A 1 81 ? 3.584 -46.115 36.331 1.00 20.58 97 ILE A N 1
ATOM 559 C CA . ILE A 1 81 ? 2.710 -46.943 35.451 1.00 20.62 97 ILE A CA 1
ATOM 560 C C . ILE A 1 81 ? 1.253 -46.508 35.630 1.00 19.68 97 ILE A C 1
ATOM 561 O O . ILE A 1 81 ? 0.550 -46.399 34.616 1.00 19.53 97 ILE A O 1
ATOM 566 N N . ALA A 1 82 ? 0.809 -46.243 36.858 1.00 19.06 98 ALA A N 1
ATOM 567 C CA . ALA A 1 82 ? -0.569 -45.769 37.116 1.00 19.86 98 ALA A CA 1
ATOM 568 C C . ALA A 1 82 ? -0.795 -44.426 36.404 1.00 18.53 98 ALA A C 1
ATOM 569 O O . ALA A 1 82 ? -1.858 -44.241 35.782 1.00 20.31 98 ALA A O 1
ATOM 571 N N . ASN A 1 83 ? 0.177 -43.517 36.465 1.00 18.35 99 ASN A N 1
ATOM 572 C CA . ASN A 1 83 ? 0.043 -42.194 35.808 1.00 18.04 99 ASN A CA 1
ATOM 573 C C . ASN A 1 83 ? -0.057 -42.390 34.296 1.00 17.29 99 ASN A C 1
ATOM 574 O O . ASN A 1 83 ? -0.931 -41.789 33.645 1.00 18.29 99 ASN A O 1
ATOM 579 N N . VAL A 1 84 ? 0.850 -43.174 33.729 1.00 17.12 100 VAL A N 1
ATOM 580 C CA . VAL A 1 84 ? 0.859 -43.357 32.255 1.00 17.26 100 VAL A CA 1
ATOM 581 C C . VAL A 1 84 ? -0.440 -44.056 31.839 1.00 17.78 100 VAL A C 1
ATOM 582 O O . VAL A 1 84 ? -1.015 -43.676 30.810 1.00 18.26 100 VAL A O 1
ATOM 586 N N . ASN A 1 85 ? -0.923 -45.017 32.617 1.00 19.23 101 ASN A N 1
ATOM 587 C CA . ASN A 1 85 ? -2.223 -45.661 32.311 1.00 19.78 101 ASN A CA 1
ATOM 588 C C . ASN A 1 85 ? -3.358 -44.627 32.345 1.00 20.43 101 ASN A C 1
ATOM 589 O O . ASN A 1 85 ? -4.264 -44.734 31.514 1.00 20.24 101 ASN A O 1
ATOM 594 N N . LYS A 1 86 ? -3.327 -43.649 33.248 1.00 19.47 102 LYS A N 1
ATOM 595 C CA . LYS A 1 86 ? -4.350 -42.568 33.250 1.00 20.69 102 LYS A CA 1
ATOM 596 C C . LYS A 1 86 ? -4.271 -41.808 31.925 1.00 19.38 102 LYS A C 1
ATOM 597 O O . LYS A 1 86 ? -5.313 -41.530 31.320 1.00 19.67 102 LYS A O 1
ATOM 603 N N . ALA A 1 87 ? -3.063 -41.501 31.476 1.00 17.91 103 ALA A N 1
ATOM 604 C CA . ALA A 1 87 ? -2.856 -40.796 30.191 1.00 17.90 103 ALA A CA 1
ATOM 605 C C . ALA A 1 87 ? -3.397 -41.643 29.033 1.00 18.00 103 ALA A C 1
ATOM 606 O O . ALA A 1 87 ? -4.128 -41.103 28.182 1.00 18.31 103 ALA A O 1
ATOM 608 N N . LEU A 1 88 ? -3.019 -42.917 28.969 1.00 18.23 104 LEU A N 1
ATOM 609 C CA . LEU A 1 88 ? -3.438 -43.812 27.859 1.00 20.08 104 LEU A CA 1
ATOM 610 C C . LEU A 1 88 ? -4.953 -44.031 27.907 1.00 20.57 104 LEU A C 1
ATOM 611 O O . LEU A 1 88 ? -5.572 -44.045 26.831 1.00 23.21 104 LEU A O 1
ATOM 616 N N . ASP A 1 89 ? -5.534 -44.199 29.097 1.00 21.78 105 ASP A N 1
ATOM 617 C CA . ASP A 1 89 ? -7.007 -44.331 29.246 1.00 25.04 105 ASP A CA 1
ATOM 618 C C . ASP A 1 89 ? -7.683 -43.076 28.690 1.00 23.63 105 ASP A C 1
ATOM 619 O O . ASP A 1 89 ? -8.708 -43.195 27.985 1.00 24.31 105 ASP A O 1
ATOM 624 N N . TYR A 1 90 ? -7.133 -41.902 28.988 1.00 21.46 106 TYR A N 1
ATOM 625 C CA . TYR A 1 90 ? -7.716 -40.629 28.513 1.00 21.01 106 TYR A CA 1
ATOM 626 C C . TYR A 1 90 ? -7.660 -40.594 26.983 1.00 20.79 106 TYR A C 1
ATOM 627 O O . TYR A 1 90 ? -8.676 -40.311 26.335 1.00 22.37 106 TYR A O 1
ATOM 636 N N . ILE A 1 91 ? -6.498 -40.895 26.412 1.00 19.58 107 ILE A N 1
ATOM 637 C CA . ILE A 1 91 ? -6.312 -40.880 24.934 1.00 21.69 107 ILE A CA 1
ATOM 638 C C . ILE A 1 91 ? -7.297 -41.873 24.310 1.00 22.45 107 ILE A C 1
ATOM 639 O O . ILE A 1 91 ? -7.940 -41.511 23.316 1.00 23.40 107 ILE A O 1
ATOM 644 N N . ALA A 1 92 ? -7.442 -43.076 24.874 1.00 23.01 108 ALA A N 1
ATOM 645 C CA . ALA A 1 92 ? -8.381 -44.098 24.351 1.00 25.99 108 ALA A CA 1
ATOM 646 C C . ALA A 1 92 ? -9.813 -43.554 24.394 1.00 28.44 108 ALA A C 1
ATOM 647 O O . ALA A 1 92 ? -10.582 -43.827 23.442 1.00 29.30 108 ALA A O 1
ATOM 649 N N . SER A 1 93 ? -10.150 -42.780 25.432 1.00 26.73 109 SER A N 1
ATOM 650 C CA . SER A 1 93 ? -11.502 -42.189 25.637 1.00 28.58 109 SER A CA 1
ATOM 651 C C . SER A 1 93 ? -11.825 -41.178 24.526 1.00 29.68 109 SER A C 1
ATOM 652 O O . SER A 1 93 ? -13.021 -40.887 24.336 1.00 30.80 109 SER A O 1
ATOM 655 N N . LYS A 1 94 ? -10.805 -40.654 23.834 1.00 29.62 110 LYS A N 1
ATOM 656 C CA . LYS A 1 94 ? -10.970 -39.657 22.741 1.00 29.18 110 LYS A CA 1
ATOM 657 C C . LYS A 1 94 ? -10.991 -40.366 21.378 1.00 31.17 110 LYS A C 1
ATOM 658 O O . LYS A 1 94 ? -10.809 -39.680 20.351 1.00 31.69 110 LYS A O 1
ATOM 664 N N . GLY A 1 95 ? -11.230 -41.682 21.371 1.00 32.04 111 GLY A N 1
ATOM 665 C CA . GLY A 1 95 ? -11.524 -42.479 20.165 1.00 36.00 111 GLY A CA 1
ATOM 666 C C . GLY A 1 95 ? -10.265 -43.003 19.499 1.00 36.03 111 GLY A C 1
ATOM 667 O O . GLY A 1 95 ? -10.367 -43.506 18.367 1.00 44.98 111 GLY A O 1
ATOM 668 N N . VAL A 1 96 ? -9.119 -42.901 20.176 1.00 34.30 112 VAL A N 1
ATOM 669 C CA . VAL A 1 96 ? -7.791 -43.329 19.650 1.00 33.15 112 VAL A CA 1
ATOM 670 C C . VAL A 1 96 ? -7.628 -44.828 19.914 1.00 35.50 112 VAL A C 1
ATOM 671 O O . VAL A 1 96 ? -7.729 -45.236 21.083 1.00 37.14 112 VAL A O 1
ATOM 675 N N . LYS A 1 97 ? -7.379 -45.606 18.860 1.00 39.00 113 LYS A N 1
ATOM 676 C CA . LYS A 1 97 ? -7.087 -47.059 18.953 1.00 43.70 113 LYS A CA 1
ATOM 677 C C . LYS A 1 97 ? -5.571 -47.217 19.108 1.00 42.17 113 LYS A C 1
ATOM 678 O O . LYS A 1 97 ? -4.853 -47.124 18.098 1.00 50.29 113 LYS A O 1
ATOM 684 N N . LEU A 1 98 ? -5.117 -47.405 20.349 1.00 38.24 114 LEU A N 1
ATOM 685 C CA . LEU A 1 98 ? -3.684 -47.530 20.719 1.00 40.95 114 LEU A CA 1
ATOM 686 C C . LEU A 1 98 ? -3.185 -48.923 20.331 1.00 45.42 114 LEU A C 1
ATOM 687 O O . LEU A 1 98 ? -3.649 -49.910 20.935 1.00 50.16 114 LEU A O 1
ATOM 692 N N . VAL A 1 99 ? -2.287 -48.989 19.346 1.00 49.47 115 VAL A N 1
ATOM 693 C CA . VAL A 1 99 ? -1.612 -50.244 18.903 1.00 51.73 115 VAL A CA 1
ATOM 694 C C . VAL A 1 99 ? -0.144 -50.170 19.343 1.00 46.52 115 VAL A C 1
ATOM 695 O O . VAL A 1 99 ? 0.483 -49.111 19.144 1.00 49.71 115 VAL A O 1
ATOM 699 N N . SER A 1 100 ? 0.357 -51.244 19.957 1.00 44.78 116 SER A N 1
ATOM 700 C CA . SER A 1 100 ? 1.777 -51.424 20.354 1.00 46.59 116 SER A CA 1
ATOM 701 C C . SER A 1 100 ? 2.233 -50.285 21.276 1.00 42.67 116 SER A C 1
ATOM 702 O O . SER A 1 100 ? 3.393 -49.860 21.141 1.00 41.88 116 SER A O 1
ATOM 705 N N . ILE A 1 101 ? 1.353 -49.808 22.166 1.00 40.08 117 ILE A N 1
ATOM 706 C CA . ILE A 1 101 ? 1.689 -48.829 23.244 1.00 37.44 117 ILE A CA 1
ATOM 707 C C . ILE A 1 101 ? 1.219 -49.408 24.584 1.00 34.92 117 ILE A C 1
ATOM 708 O O . ILE A 1 101 ? 0.014 -49.686 24.720 1.00 39.81 117 ILE A O 1
ATOM 713 N N . GLY A 1 102 ? 2.152 -49.589 25.522 1.00 32.53 118 GLY A N 1
ATOM 714 C CA . GLY A 1 102 ? 1.891 -50.047 26.900 1.00 30.57 118 GLY A CA 1
ATOM 715 C C . GLY A 1 102 ? 2.521 -49.109 27.912 1.00 26.63 118 GLY A C 1
ATOM 716 O O . GLY A 1 102 ? 3.597 -48.558 27.621 1.00 25.76 118 GLY A O 1
ATOM 717 N N . ALA A 1 103 ? 1.891 -48.936 29.075 1.00 25.14 119 ALA A N 1
ATOM 718 C CA . ALA A 1 103 ? 2.358 -47.995 30.121 1.00 24.34 119 ALA A CA 1
ATOM 719 C C . ALA A 1 103 ? 3.749 -48.409 30.615 1.00 23.38 119 ALA A C 1
ATOM 720 O O . ALA A 1 103 ? 4.586 -47.526 30.833 1.00 24.77 119 ALA A O 1
ATOM 722 N N . GLU A 1 104 ? 3.993 -49.705 30.801 1.00 25.06 120 GLU A N 1
ATOM 723 C CA . GLU A 1 104 ? 5.276 -50.189 31.362 1.00 27.48 120 GLU A CA 1
ATOM 724 C C . GLU A 1 104 ? 6.420 -49.744 30.445 1.00 25.06 120 GLU A C 1
ATOM 725 O O . GLU A 1 104 ? 7.439 -49.278 30.962 1.00 26.68 120 GLU A O 1
ATOM 731 N N . GLU A 1 105 ? 6.243 -49.855 29.128 1.00 27.19 121 GLU A N 1
ATOM 732 C CA . GLU A 1 105 ? 7.315 -49.543 28.145 1.00 26.77 121 GLU A CA 1
ATOM 733 C C . GLU A 1 105 ? 7.583 -48.031 28.160 1.00 24.49 121 GLU A C 1
ATOM 734 O O . GLU A 1 105 ? 8.754 -47.648 28.083 1.00 26.41 121 GLU A O 1
ATOM 740 N N . ILE A 1 106 ? 6.550 -47.204 28.340 1.00 23.78 122 ILE A N 1
ATOM 741 C CA . ILE A 1 106 ? 6.728 -45.726 28.456 1.00 22.15 122 ILE A CA 1
ATOM 742 C C . ILE A 1 106 ? 7.508 -45.428 29.737 1.00 21.23 122 ILE A C 1
ATOM 743 O O . ILE A 1 106 ? 8.493 -44.680 29.710 1.00 22.48 122 ILE A O 1
ATOM 748 N N . VAL A 1 107 ? 7.099 -46.030 30.840 1.00 21.83 123 VAL A N 1
ATOM 749 C CA . VAL A 1 107 ? 7.762 -45.784 32.150 1.00 22.15 123 VAL A CA 1
ATOM 750 C C . VAL A 1 107 ? 9.207 -46.288 32.087 1.00 22.58 123 VAL A C 1
ATOM 751 O O . VAL A 1 107 ? 10.070 -45.636 32.695 1.00 23.91 123 VAL A O 1
ATOM 755 N N . ASP A 1 108 ? 9.460 -47.360 31.324 1.00 24.61 124 ASP A N 1
ATOM 756 C CA . ASP A 1 108 ? 10.797 -47.995 31.177 1.00 27.22 124 ASP A CA 1
ATOM 757 C C . ASP A 1 108 ? 11.614 -47.284 30.085 1.00 27.95 124 ASP A C 1
ATOM 758 O O . ASP A 1 108 ? 12.752 -47.716 29.841 1.00 31.34 124 ASP A O 1
ATOM 763 N N . GLY A 1 109 ? 11.080 -46.231 29.461 1.00 26.95 125 GLY A N 1
ATOM 764 C CA . GLY A 1 109 ? 11.857 -45.312 28.606 1.00 29.31 125 GLY A CA 1
ATOM 765 C C . GLY A 1 109 ? 12.094 -45.859 27.207 1.00 28.43 125 GLY A C 1
ATOM 766 O O . GLY A 1 109 ? 13.169 -45.593 26.645 1.00 31.06 125 GLY A O 1
ATOM 767 N N . ASN A 1 110 ? 11.127 -46.594 26.656 1.00 25.95 126 ASN A N 1
ATOM 768 C CA . ASN A 1 110 ? 11.142 -47.094 25.259 1.00 26.35 126 ASN A CA 1
ATOM 769 C C . ASN A 1 110 ? 11.012 -45.861 24.354 1.00 26.30 126 ASN A C 1
ATOM 770 O O . ASN A 1 110 ? 9.912 -45.290 24.272 1.00 24.95 126 ASN A O 1
ATOM 775 N N . VAL A 1 111 ? 12.111 -45.424 23.741 1.00 25.87 127 VAL A N 1
ATOM 776 C CA . VAL A 1 111 ? 12.152 -44.144 22.978 1.00 27.64 127 VAL A CA 1
ATOM 777 C C . VAL A 1 111 ? 11.164 -44.245 21.814 1.00 23.91 127 VAL A C 1
ATOM 778 O O . VAL A 1 111 ? 10.384 -43.314 21.618 1.00 22.77 127 VAL A O 1
ATOM 782 N N . LYS A 1 112 ? 11.233 -45.310 21.022 1.00 24.73 128 LYS A N 1
ATOM 783 C CA . LYS A 1 112 ? 10.395 -45.445 19.803 1.00 25.24 128 LYS A CA 1
ATOM 784 C C . LYS A 1 112 ? 8.919 -45.452 20.210 1.00 22.72 128 LYS A C 1
ATOM 785 O O . LYS A 1 112 ? 8.117 -44.816 19.535 1.00 22.73 128 LYS A O 1
ATOM 791 N N . MET A 1 113 ? 8.563 -46.134 21.291 1.00 22.99 129 MET A N 1
ATOM 792 C CA . MET A 1 113 ? 7.148 -46.186 21.721 1.00 23.25 129 MET A CA 1
ATOM 793 C C . MET A 1 113 ? 6.735 -44.816 22.264 1.00 20.64 129 MET A C 1
ATOM 794 O O . MET A 1 113 ? 5.594 -44.414 22.016 1.00 20.52 129 MET A O 1
ATOM 799 N N . THR A 1 114 ? 7.633 -44.115 22.961 1.00 19.32 130 THR A N 1
ATOM 800 C CA . THR A 1 114 ? 7.349 -42.759 23.494 1.00 17.35 130 THR A CA 1
ATOM 801 C C . THR A 1 114 ? 7.091 -41.822 22.311 1.00 16.97 130 THR A C 1
ATOM 802 O O . THR A 1 114 ? 6.086 -41.096 22.304 1.00 16.57 130 THR A O 1
ATOM 806 N N . LEU A 1 115 ? 7.966 -41.844 21.311 1.00 16.60 131 LEU A N 1
ATOM 807 C CA . LEU A 1 115 ? 7.771 -40.998 20.110 1.00 16.61 131 LEU A CA 1
ATOM 808 C C . LEU A 1 115 ? 6.468 -41.398 19.420 1.00 16.92 131 LEU A C 1
ATOM 809 O O . LEU A 1 115 ? 5.745 -40.513 18.985 1.00 16.88 131 LEU A O 1
ATOM 814 N N . GLY A 1 116 ? 6.175 -42.690 19.304 1.00 17.17 132 GLY A N 1
ATOM 815 C CA . GLY A 1 116 ? 4.922 -43.130 18.669 1.00 18.27 132 GLY A CA 1
ATOM 816 C C . GLY A 1 116 ? 3.710 -42.631 19.426 1.00 16.84 132 GLY A C 1
ATOM 817 O O . GLY A 1 116 ? 2.730 -42.221 18.797 1.00 17.81 132 GLY A O 1
ATOM 818 N N . MET A 1 117 ? 3.777 -42.658 20.751 1.00 16.21 133 MET A N 1
ATOM 819 C CA . MET A 1 117 ? 2.684 -42.164 21.611 1.00 15.71 133 MET A CA 1
ATOM 820 C C . MET A 1 117 ? 2.515 -40.659 21.409 1.00 14.51 133 MET A C 1
ATOM 821 O O . MET A 1 117 ? 1.389 -40.202 21.265 1.00 15.28 133 MET A O 1
ATOM 826 N N . ILE A 1 118 ? 3.606 -39.906 21.393 1.00 14.26 134 ILE A N 1
ATOM 827 C CA . ILE A 1 118 ? 3.490 -38.438 21.193 1.00 13.57 134 ILE A CA 1
ATOM 828 C C . ILE A 1 118 ? 2.945 -38.162 19.789 1.00 13.71 134 ILE A C 1
ATOM 829 O O . ILE A 1 118 ? 2.079 -37.293 19.645 1.00 14.01 134 ILE A O 1
ATOM 834 N N . TRP A 1 119 ? 3.389 -38.909 18.783 1.00 14.60 135 TRP A N 1
ATOM 835 C CA . TRP A 1 119 ? 2.796 -38.759 17.437 1.00 14.78 135 TRP A CA 1
ATOM 836 C C . TRP A 1 119 ? 1.287 -39.023 17.485 1.00 14.27 135 TRP A C 1
ATOM 837 O O . TRP A 1 119 ? 0.525 -38.280 16.868 1.00 14.90 135 TRP A O 1
ATOM 848 N N . THR A 1 120 ? 0.844 -40.084 18.153 1.00 15.81 136 THR A N 1
ATOM 849 C CA A THR A 1 120 ? -0.612 -40.397 18.229 0.50 17.46 136 THR A CA 1
ATOM 850 C CA B THR A 1 120 ? -0.600 -40.408 18.259 0.50 16.67 136 THR A CA 1
ATOM 851 C C . THR A 1 120 ? -1.345 -39.197 18.839 1.00 15.55 136 THR A C 1
ATOM 852 O O . THR A 1 120 ? -2.445 -38.889 18.388 1.00 16.37 136 THR A O 1
ATOM 859 N N . ILE A 1 121 ? -0.742 -38.545 19.822 1.00 14.81 137 ILE A N 1
ATOM 860 C CA . ILE A 1 121 ? -1.344 -37.362 20.486 1.00 14.46 137 ILE A CA 1
ATOM 861 C C . ILE A 1 121 ? -1.383 -36.173 19.519 1.00 14.00 137 ILE A C 1
ATOM 862 O O . ILE A 1 121 ? -2.426 -35.515 19.419 1.00 14.69 137 ILE A O 1
ATOM 867 N N . ILE A 1 122 ? -0.285 -35.904 18.826 1.00 13.85 138 ILE A N 1
ATOM 868 C CA . ILE A 1 122 ? -0.244 -34.809 17.821 1.00 13.75 138 ILE A CA 1
ATOM 869 C C . ILE A 1 122 ? -1.314 -35.069 16.760 1.00 14.31 138 ILE A C 1
ATOM 870 O O . ILE A 1 122 ? -2.080 -34.165 16.418 1.00 15.44 138 ILE A O 1
ATOM 875 N N . LEU A 1 123 ? -1.353 -36.279 16.229 1.00 15.42 139 LEU A N 1
ATOM 876 C CA . LEU A 1 123 ? -2.344 -36.608 15.188 1.00 17.25 139 LEU A CA 1
ATOM 877 C C . LEU A 1 123 ? -3.753 -36.372 15.737 1.00 17.56 139 LEU A C 1
ATOM 878 O O . LEU A 1 123 ? -4.547 -35.695 15.081 1.00 19.54 139 LEU A O 1
ATOM 883 N N . ARG A 1 124 ? -4.068 -36.898 16.912 1.00 16.89 140 ARG A N 1
ATOM 884 C CA . ARG A 1 124 ? -5.452 -36.804 17.431 1.00 17.28 140 ARG A CA 1
ATOM 885 C C . ARG A 1 124 ? -5.824 -35.343 17.692 1.00 16.78 140 ARG A C 1
ATOM 886 O O . ARG A 1 124 ? -6.970 -34.957 17.386 1.00 18.85 140 ARG A O 1
ATOM 894 N N . PHE A 1 125 ? -4.930 -34.562 18.297 1.00 16.22 141 PHE A N 1
ATOM 895 C CA . PHE A 1 125 ? -5.323 -33.242 18.856 1.00 17.31 141 PHE A CA 1
ATOM 896 C C . PHE A 1 125 ? -4.949 -32.074 17.944 1.00 17.39 141 PHE A C 1
ATOM 897 O O . PHE A 1 125 ? -5.527 -30.999 18.140 1.00 21.63 141 PHE A O 1
ATOM 905 N N . ALA A 1 126 ? -4.036 -32.256 16.995 1.00 15.65 142 ALA A N 1
ATOM 906 C CA . ALA A 1 126 ? -3.589 -31.165 16.102 1.00 16.37 142 ALA A CA 1
ATOM 907 C C . ALA A 1 126 ? -4.018 -31.411 14.659 1.00 16.38 142 ALA A C 1
ATOM 908 O O . ALA A 1 126 ? -4.055 -30.431 13.913 1.00 17.59 142 ALA A O 1
ATOM 910 N N . ILE A 1 127 ? -4.297 -32.647 14.247 1.00 14.79 143 ILE A N 1
ATOM 911 C CA . ILE A 1 127 ? -4.497 -32.910 12.793 1.00 14.75 143 ILE A CA 1
ATOM 912 C C . ILE A 1 127 ? -5.853 -33.557 12.507 1.00 15.14 143 ILE A C 1
ATOM 913 O O . ILE A 1 127 ? -6.484 -33.167 11.520 1.00 15.22 143 ILE A O 1
ATOM 918 N N . GLN A 1 128 ? -6.312 -34.484 13.335 1.00 16.16 144 GLN A N 1
ATOM 919 C CA A GLN A 1 128 ? -7.472 -35.339 12.981 0.50 18.12 144 GLN A CA 1
ATOM 920 C CA B GLN A 1 128 ? -7.479 -35.341 13.003 0.50 18.39 144 GLN A CA 1
ATOM 921 C C . GLN A 1 128 ? -8.705 -34.490 12.653 1.00 18.27 144 GLN A C 1
ATOM 922 O O . GLN A 1 128 ? -9.420 -34.852 11.706 1.00 20.57 144 GLN A O 1
ATOM 933 N N . ASP A 1 129 ? -8.963 -33.422 13.411 1.00 18.13 145 ASP A N 1
ATOM 934 C CA . ASP A 1 129 ? -10.223 -32.645 13.264 1.00 19.54 145 ASP A CA 1
ATOM 935 C C . ASP A 1 129 ? -10.111 -31.606 12.149 1.00 18.42 145 ASP A C 1
ATOM 936 O O . ASP A 1 129 ? -11.114 -30.947 11.875 1.00 20.96 145 ASP A O 1
ATOM 941 N N . ILE A 1 130 ? -8.963 -31.494 11.487 1.00 16.25 146 ILE A N 1
ATOM 942 C CA . ILE A 1 130 ? -8.841 -30.576 10.324 1.00 15.38 146 ILE A CA 1
ATOM 943 C C . ILE A 1 130 ? -9.846 -31.021 9.265 1.00 15.70 146 ILE A C 1
ATOM 944 O O . ILE A 1 130 ? -9.928 -32.226 8.956 1.00 16.34 146 ILE A O 1
ATOM 949 N N . SER A 1 131 ? -10.580 -30.063 8.724 1.00 15.77 147 SER A N 1
ATOM 950 C CA . SER A 1 131 ? -11.550 -30.299 7.638 1.00 16.42 147 SER A CA 1
ATOM 951 C C . SER A 1 131 ? -11.420 -29.152 6.651 1.00 15.29 147 SER A C 1
ATOM 952 O O . SER A 1 131 ? -11.673 -27.996 7.032 1.00 17.25 147 SER A O 1
ATOM 955 N N . VAL A 1 132 ? -11.000 -29.471 5.443 1.00 14.38 148 VAL A N 1
ATOM 956 C CA . VAL A 1 132 ? -10.775 -28.481 4.365 1.00 14.50 148 VAL A CA 1
ATOM 957 C C . VAL A 1 132 ? -11.449 -29.035 3.112 1.00 14.36 148 VAL A C 1
ATOM 958 O O . VAL A 1 132 ? -11.053 -30.111 2.666 1.00 14.43 148 VAL A O 1
ATOM 962 N N . GLU A 1 133 ? -12.429 -28.329 2.560 1.00 15.31 149 GLU A N 1
ATOM 963 C CA . GLU A 1 133 ? -13.136 -28.773 1.336 1.00 16.29 149 GLU A CA 1
ATOM 964 C C . GLU A 1 133 ? -13.565 -30.232 1.496 1.00 15.55 149 GLU A C 1
ATOM 965 O O . GLU A 1 133 ? -13.359 -31.046 0.576 1.00 17.10 149 GLU A O 1
ATOM 971 N N . GLU A 1 134 ? -14.139 -30.557 2.646 1.00 15.20 150 GLU A N 1
ATOM 972 C CA . GLU A 1 134 ? -14.716 -31.891 2.953 1.00 16.59 150 GLU A CA 1
ATOM 973 C C . GLU A 1 134 ? -13.629 -32.975 3.005 1.00 15.21 150 GLU A C 1
ATOM 974 O O . GLU A 1 134 ? -13.976 -34.160 2.902 1.00 17.52 150 GLU A O 1
ATOM 980 N N . THR A 1 135 ? -12.369 -32.595 3.178 1.00 15.25 151 THR A N 1
ATOM 981 C CA . THR A 1 135 ? -11.187 -33.493 3.221 1.00 15.06 151 THR A CA 1
ATOM 982 C C . THR A 1 135 ? -10.591 -33.390 4.625 1.00 14.71 151 THR A C 1
ATOM 983 O O . THR A 1 135 ? -10.335 -32.275 5.095 1.00 15.31 151 THR A O 1
ATOM 987 N N . SER A 1 136 ? -10.399 -34.520 5.285 1.00 15.64 152 SER A N 1
ATOM 988 C CA A SER A 1 136 ? -10.117 -34.578 6.741 0.50 16.33 152 SER A CA 1
ATOM 989 C CA B SER A 1 136 ? -10.117 -34.575 6.740 0.50 16.50 152 SER A CA 1
ATOM 990 C C . SER A 1 136 ? -8.643 -34.854 7.039 1.00 15.14 152 SER A C 1
ATOM 991 O O . SER A 1 136 ? -7.963 -35.503 6.239 1.00 15.31 152 SER A O 1
ATOM 996 N N . ALA A 1 137 ? -8.214 -34.439 8.221 1.00 15.16 153 ALA A N 1
ATOM 997 C CA . ALA A 1 137 ? -6.984 -34.942 8.856 1.00 14.83 153 ALA A CA 1
ATOM 998 C C . ALA A 1 137 ? -5.783 -34.692 7.935 1.00 13.79 153 ALA A C 1
ATOM 999 O O . ALA A 1 137 ? -5.641 -33.575 7.426 1.00 14.53 153 ALA A O 1
ATOM 1001 N N . LYS A 1 138 ? -4.880 -35.654 7.794 1.00 14.09 154 LYS A N 1
ATOM 1002 C CA . LYS A 1 138 ? -3.608 -35.437 7.061 1.00 15.68 154 LYS A CA 1
ATOM 1003 C C . LYS A 1 138 ? -3.909 -34.966 5.636 1.00 14.67 154 LYS A C 1
ATOM 1004 O O . LYS A 1 138 ? -3.205 -34.099 5.136 1.00 14.53 154 LYS A O 1
ATOM 1010 N N . GLU A 1 139 ? -4.887 -35.587 4.987 1.00 14.33 155 GLU A N 1
ATOM 1011 C CA . GLU A 1 139 ? -5.197 -35.273 3.576 1.00 15.94 155 GLU A CA 1
ATOM 1012 C C . GLU A 1 139 ? -5.791 -33.867 3.506 1.00 14.32 155 GLU A C 1
ATOM 1013 O O . GLU A 1 139 ? -5.475 -33.137 2.567 1.00 14.20 155 GLU A O 1
ATOM 1019 N N . GLY A 1 140 ? -6.619 -33.485 4.479 1.00 13.83 156 GLY A N 1
ATOM 1020 C CA . GLY A 1 140 ? -7.139 -32.104 4.537 1.00 12.99 156 GLY A CA 1
ATOM 1021 C C . GLY A 1 140 ? -6.024 -31.089 4.734 1.00 12.21 156 GLY A C 1
ATOM 1022 O O . GLY A 1 140 ? -6.035 -30.033 4.101 1.00 12.66 156 GLY A O 1
ATOM 1023 N N . LEU A 1 141 ? -5.071 -31.392 5.603 1.00 11.91 157 LEU A N 1
ATOM 1024 C CA . LEU A 1 141 ? -3.929 -30.488 5.816 1.00 12.03 157 LEU A CA 1
ATOM 1025 C C . LEU A 1 141 ? -3.124 -30.381 4.522 1.00 11.52 157 LEU A C 1
ATOM 1026 O O . LEU A 1 141 ? -2.725 -29.277 4.154 1.00 11.90 157 LEU A O 1
ATOM 1031 N N . LEU A 1 142 ? -2.904 -31.494 3.837 1.00 11.85 158 LEU A N 1
ATOM 1032 C CA . LEU A 1 142 ? -2.121 -31.446 2.582 1.00 12.56 158 LEU A CA 1
ATOM 1033 C C . LEU A 1 142 ? -2.887 -30.621 1.540 1.00 12.21 158 LEU A C 1
ATOM 1034 O O . LEU A 1 142 ? -2.266 -29.764 0.880 1.00 12.37 158 LEU A O 1
ATOM 1039 N N . LEU A 1 143 ? -4.190 -30.844 1.409 1.00 12.35 159 LEU A N 1
ATOM 1040 C CA . LEU A 1 143 ? -5.004 -30.079 0.440 1.00 12.74 159 LEU A CA 1
ATOM 1041 C C . LEU A 1 143 ? -4.912 -28.592 0.782 1.00 12.07 159 LEU A C 1
ATOM 1042 O O . LEU A 1 143 ? -4.733 -27.766 -0.118 1.00 12.57 159 LEU A O 1
ATOM 1047 N N . TRP A 1 144 ? -5.041 -28.240 2.058 1.00 11.66 160 TRP A N 1
ATOM 1048 C CA . TRP A 1 144 ? -4.927 -26.825 2.481 1.00 11.33 160 TRP A CA 1
ATOM 1049 C C . TRP A 1 144 ? -3.583 -26.262 2.015 1.00 10.65 160 TRP A C 1
ATOM 1050 O O . TRP A 1 144 ? -3.527 -25.162 1.465 1.00 11.27 160 TRP A O 1
ATOM 1061 N N . CYS A 1 145 ? -2.506 -26.982 2.266 1.00 10.70 161 CYS A N 1
ATOM 1062 C CA . CYS A 1 145 ? -1.163 -26.510 1.870 1.00 10.90 161 CYS A CA 1
ATOM 1063 C C . CYS A 1 145 ? -1.106 -26.310 0.353 1.00 10.60 161 CYS A C 1
ATOM 1064 O O . CYS A 1 145 ? -0.506 -25.339 -0.109 1.00 11.32 161 CYS A O 1
ATOM 1067 N N . GLN A 1 146 ? -1.680 -27.232 -0.393 1.00 11.31 162 GLN A N 1
ATOM 1068 C CA . GLN A 1 146 ? -1.676 -27.135 -1.875 1.00 12.21 162 GLN A CA 1
ATOM 1069 C C . GLN A 1 146 ? -2.485 -25.918 -2.315 1.00 12.26 162 GLN A C 1
ATOM 1070 O O . GLN A 1 146 ? -2.028 -25.169 -3.183 1.00 13.15 162 GLN A O 1
ATOM 1076 N N . ARG A 1 147 ? -3.662 -25.721 -1.740 1.00 12.30 163 ARG A N 1
ATOM 1077 C CA . ARG A 1 147 ? -4.495 -24.554 -2.104 1.00 13.69 163 ARG A CA 1
ATOM 1078 C C . ARG A 1 147 ? -3.755 -23.264 -1.773 1.00 13.54 163 ARG A C 1
ATOM 1079 O O . ARG A 1 147 ? -3.741 -22.337 -2.603 1.00 14.85 163 ARG A O 1
ATOM 1087 N N . LYS A 1 148 ? -3.177 -23.164 -0.585 1.00 12.02 164 LYS A N 1
ATOM 1088 C CA . LYS A 1 148 ? -2.596 -21.883 -0.147 1.00 12.39 164 LYS A CA 1
ATOM 1089 C C . LYS A 1 148 ? -1.369 -21.556 -0.990 1.00 11.74 164 LYS A C 1
ATOM 1090 O O . LYS A 1 148 ? -1.119 -20.373 -1.229 1.00 15.20 164 LYS A O 1
ATOM 1096 N N . THR A 1 149 ? -0.617 -22.566 -1.396 1.00 10.98 165 THR A N 1
ATOM 1097 C CA . THR A 1 149 ? 0.659 -22.348 -2.111 1.00 11.44 165 THR A CA 1
ATOM 1098 C C . THR A 1 149 ? 0.484 -22.449 -3.630 1.00 11.77 165 THR A C 1
ATOM 1099 O O . THR A 1 149 ? 1.487 -22.281 -4.336 1.00 12.44 165 THR A O 1
ATOM 1103 N N . ALA A 1 150 ? -0.721 -22.688 -4.129 1.00 14.03 166 ALA A N 1
ATOM 1104 C CA . ALA A 1 150 ? -0.948 -22.959 -5.563 1.00 15.26 166 ALA A CA 1
ATOM 1105 C C . ALA A 1 150 ? -0.308 -21.878 -6.422 1.00 14.84 166 ALA A C 1
ATOM 1106 O O . ALA A 1 150 ? 0.314 -22.208 -7.429 1.00 16.73 166 ALA A O 1
ATOM 1108 N N . PRO A 1 151 ? -0.453 -20.566 -6.137 1.00 14.28 167 PRO A N 1
ATOM 1109 C CA . PRO A 1 151 ? 0.061 -19.583 -7.090 1.00 15.93 167 PRO A CA 1
ATOM 1110 C C . PRO A 1 151 ? 1.574 -19.340 -7.056 1.00 14.20 167 PRO A C 1
ATOM 1111 O O . PRO A 1 151 ? 2.065 -18.606 -7.877 1.00 16.92 167 PRO A O 1
ATOM 1115 N N . TYR A 1 152 ? 2.275 -19.948 -6.108 1.00 12.34 168 TYR A N 1
ATOM 1116 C CA . TYR A 1 152 ? 3.730 -19.769 -5.936 1.00 12.84 168 TYR A CA 1
ATOM 1117 C C . TYR A 1 152 ? 4.410 -20.819 -6.808 1.00 12.78 168 TYR A C 1
ATOM 1118 O O . TYR A 1 152 ? 4.464 -21.983 -6.436 1.00 13.96 168 TYR A O 1
ATOM 1127 N N . ARG A 1 153 ? 4.899 -20.398 -7.966 1.00 13.46 169 ARG A N 1
ATOM 1128 C CA . ARG A 1 153 ? 5.372 -21.343 -9.003 1.00 15.36 169 ARG A CA 1
ATOM 1129 C C . ARG A 1 153 ? 6.653 -22.051 -8.572 1.00 14.61 169 ARG A C 1
ATOM 1130 O O . ARG A 1 153 ? 6.952 -23.102 -9.141 1.00 16.86 169 ARG A O 1
ATOM 1138 N N . ASN A 1 154 ? 7.380 -21.505 -7.601 1.00 13.00 170 ASN A N 1
ATOM 1139 C CA . ASN A 1 154 ? 8.632 -22.122 -7.098 1.00 13.33 170 ASN A CA 1
ATOM 1140 C C . ASN A 1 154 ? 8.349 -23.046 -5.913 1.00 12.86 170 ASN A C 1
ATOM 1141 O O . ASN A 1 154 ? 9.301 -23.486 -5.282 1.00 14.64 170 ASN A O 1
ATOM 1146 N N . VAL A 1 155 ? 7.083 -23.345 -5.663 1.00 12.07 171 VAL A N 1
ATOM 1147 C CA . VAL A 1 155 ? 6.623 -24.308 -4.630 1.00 11.86 171 VAL A CA 1
ATOM 1148 C C . VAL A 1 155 ? 5.820 -25.397 -5.321 1.00 11.80 171 VAL A C 1
ATOM 1149 O O . VAL A 1 155 ? 5.072 -25.094 -6.256 1.00 13.48 171 VAL A O 1
ATOM 1153 N N . ASN A 1 156 ? 5.957 -26.621 -4.843 1.00 12.43 172 ASN A N 1
ATOM 1154 C CA . ASN A 1 156 ? 5.153 -27.739 -5.374 1.00 13.48 172 ASN A CA 1
ATOM 1155 C C . ASN A 1 156 ? 4.895 -28.715 -4.238 1.00 12.44 172 ASN A C 1
ATOM 1156 O O . ASN A 1 156 ? 5.692 -29.613 -4.008 1.00 14.73 172 ASN A O 1
ATOM 1161 N N . ILE A 1 157 ? 3.839 -28.467 -3.488 1.00 11.97 173 ILE A N 1
ATOM 1162 C CA . ILE A 1 157 ? 3.549 -29.324 -2.313 1.00 11.82 173 ILE A CA 1
ATOM 1163 C C . ILE A 1 157 ? 2.904 -30.622 -2.791 1.00 12.96 173 ILE A C 1
ATOM 1164 O O . ILE A 1 157 ? 1.739 -30.636 -3.193 1.00 15.47 173 ILE A O 1
ATOM 1169 N N . GLN A 1 158 ? 3.653 -31.700 -2.702 1.00 13.47 174 GLN A N 1
ATOM 1170 C CA . GLN A 1 158 ? 3.175 -33.037 -3.100 1.00 15.33 174 GLN A CA 1
ATOM 1171 C C . GLN A 1 158 ? 3.121 -33.990 -1.922 1.00 14.49 174 GLN A C 1
ATOM 1172 O O . GLN A 1 158 ? 2.534 -35.055 -2.063 1.00 18.56 174 GLN A O 1
ATOM 1178 N N . ASN A 1 159 ? 3.738 -33.624 -0.812 1.00 13.08 175 ASN A N 1
ATOM 1179 C CA . ASN A 1 159 ? 3.968 -34.541 0.315 1.00 13.11 175 ASN A CA 1
ATOM 1180 C C . ASN A 1 159 ? 4.311 -33.704 1.540 1.00 12.08 175 ASN A C 1
ATOM 1181 O O . ASN A 1 159 ? 4.374 -32.476 1.446 1.00 12.08 175 ASN A O 1
ATOM 1186 N N . PHE A 1 160 ? 4.560 -34.389 2.647 1.00 12.40 176 PHE A N 1
ATOM 1187 C CA . PHE A 1 160 ? 5.013 -33.765 3.904 1.00 11.62 176 PHE A CA 1
ATOM 1188 C C . PHE A 1 160 ? 6.481 -34.094 4.156 1.00 12.08 176 PHE A C 1
ATOM 1189 O O . PHE A 1 160 ? 6.889 -34.238 5.296 1.00 13.46 176 PHE A O 1
ATOM 1197 N N . HIS A 1 161 ? 7.293 -34.164 3.102 1.00 11.80 177 HIS A N 1
ATOM 1198 C CA . HIS A 1 161 ? 8.735 -34.445 3.276 1.00 12.08 177 HIS A CA 1
ATOM 1199 C C . HIS A 1 161 ? 9.533 -33.627 2.263 1.00 11.98 177 HIS A C 1
ATOM 1200 O O . HIS A 1 161 ? 9.798 -32.459 2.537 1.00 12.38 177 HIS A O 1
ATOM 1207 N N . THR A 1 162 ? 9.913 -34.191 1.123 1.00 12.20 178 THR A N 1
ATOM 1208 C CA . THR A 1 162 ? 10.807 -33.483 0.179 1.00 12.47 178 THR A CA 1
ATOM 1209 C C . THR A 1 162 ? 10.207 -32.157 -0.290 1.00 11.68 178 THR A C 1
ATOM 1210 O O . THR A 1 162 ? 10.991 -31.250 -0.574 1.00 12.50 178 THR A O 1
ATOM 1214 N N . SER A 1 163 ? 8.882 -32.023 -0.335 1.00 11.62 179 SER A N 1
ATOM 1215 C CA . SER A 1 163 ? 8.276 -30.771 -0.841 1.00 11.81 179 SER A CA 1
ATOM 1216 C C . SER A 1 163 ? 8.625 -29.573 0.052 1.00 11.46 179 SER A C 1
ATOM 1217 O O . SER A 1 163 ? 8.416 -28.442 -0.392 1.00 11.81 179 SER A O 1
ATOM 1220 N N . TRP A 1 164 ? 9.061 -29.815 1.287 1.00 10.62 180 TRP A N 1
ATOM 1221 C CA . TRP A 1 164 ? 9.281 -28.744 2.284 1.00 10.95 180 TRP A CA 1
ATOM 1222 C C . TRP A 1 164 ? 10.765 -28.445 2.492 1.00 11.62 180 TRP A C 1
ATOM 1223 O O . TRP A 1 164 ? 11.084 -27.513 3.251 1.00 11.76 180 TRP A O 1
ATOM 1234 N N . LYS A 1 165 ? 11.650 -29.193 1.847 1.00 12.10 181 LYS A N 1
ATOM 1235 C CA . LYS A 1 165 ? 13.099 -29.145 2.156 1.00 13.72 181 LYS A CA 1
ATOM 1236 C C . LYS A 1 165 ? 13.746 -27.815 1.819 1.00 13.23 181 LYS A C 1
ATOM 1237 O O . LYS A 1 165 ? 14.732 -27.490 2.470 1.00 15.87 181 LYS A O 1
ATOM 1243 N N . ASP A 1 166 ? 13.244 -27.074 0.841 1.00 12.59 182 ASP A N 1
ATOM 1244 C CA . ASP A 1 166 ? 13.953 -25.831 0.449 1.00 13.12 182 ASP A CA 1
ATOM 1245 C C . ASP A 1 166 ? 13.383 -24.612 1.176 1.00 11.47 182 ASP A C 1
ATOM 1246 O O . ASP A 1 166 ? 13.850 -23.511 0.911 1.00 12.65 182 ASP A O 1
ATOM 1251 N N . GLY A 1 167 ? 12.431 -24.798 2.085 1.00 11.32 183 GLY A N 1
ATOM 1252 C CA . GLY A 1 167 ? 11.904 -23.699 2.912 1.00 11.39 183 GLY A CA 1
ATOM 1253 C C . GLY A 1 167 ? 10.908 -22.814 2.189 1.00 10.20 183 GLY A C 1
ATOM 1254 O O . GLY A 1 167 ? 10.261 -21.995 2.854 1.00 10.46 183 GLY A O 1
ATOM 1255 N N . LEU A 1 168 ? 10.768 -22.927 0.870 1.00 10.66 184 LEU A N 1
ATOM 1256 C CA . LEU A 1 168 ? 9.867 -21.996 0.156 1.00 10.66 184 LEU A CA 1
ATOM 1257 C C . LEU A 1 168 ? 8.406 -22.264 0.498 1.00 9.86 184 LEU A C 1
ATOM 1258 O O . LEU A 1 168 ? 7.646 -21.309 0.621 1.00 10.67 184 LEU A O 1
ATOM 1263 N N . GLY A 1 169 ? 8.009 -23.515 0.666 1.00 10.11 185 GLY A N 1
ATOM 1264 C CA . GLY A 1 169 ? 6.626 -23.807 1.051 1.00 10.14 185 GLY A CA 1
ATOM 1265 C C . GLY A 1 169 ? 6.266 -23.119 2.361 1.00 9.37 185 GLY A C 1
ATOM 1266 O O . GLY A 1 169 ? 5.192 -22.515 2.470 1.00 9.87 185 GLY A O 1
ATOM 1267 N N . LEU A 1 170 ? 7.141 -23.207 3.358 1.00 9.40 186 LEU A N 1
ATOM 1268 C CA . LEU A 1 170 ? 6.872 -22.545 4.651 1.00 9.62 186 LEU A CA 1
ATOM 1269 C C . LEU A 1 170 ? 6.791 -21.033 4.452 1.00 9.10 186 LEU A C 1
ATOM 1270 O O . LEU A 1 170 ? 5.881 -20.381 4.984 1.00 9.65 186 LEU A O 1
ATOM 1275 N N . CYS A 1 171 ? 7.732 -20.472 3.708 1.00 9.43 187 CYS A N 1
ATOM 1276 C CA . CYS A 1 171 ? 7.745 -19.013 3.470 1.00 9.81 187 CYS A CA 1
ATOM 1277 C C . CYS A 1 171 ? 6.499 -18.589 2.696 1.00 9.43 187 CYS A C 1
ATOM 1278 O O . CYS A 1 171 ? 5.990 -17.497 2.952 1.00 10.12 187 CYS A O 1
ATOM 1281 N N . ALA A 1 172 ? 6.022 -19.419 1.773 1.00 9.46 188 ALA A N 1
ATOM 1282 C CA . ALA A 1 172 ? 4.829 -19.095 0.974 1.00 9.98 188 ALA A CA 1
ATOM 1283 C C . ALA A 1 172 ? 3.596 -19.137 1.866 1.00 9.93 188 ALA A C 1
ATOM 1284 O O . ALA A 1 172 ? 2.717 -18.306 1.701 1.00 10.66 188 ALA A O 1
ATOM 1286 N N . LEU A 1 173 ? 3.507 -20.101 2.782 1.00 9.68 189 LEU A N 1
ATOM 1287 C CA . LEU A 1 173 ? 2.356 -20.101 3.716 1.00 9.95 189 LEU A CA 1
ATOM 1288 C C . LEU A 1 173 ? 2.332 -18.778 4.490 1.00 9.91 189 LEU A C 1
ATOM 1289 O O . LEU A 1 173 ? 1.263 -18.220 4.712 1.00 10.61 189 LEU A O 1
ATOM 1294 N N . ILE A 1 174 ? 3.489 -18.304 4.919 1.00 9.90 190 ILE A N 1
ATOM 1295 C CA . ILE A 1 174 ? 3.550 -17.017 5.655 1.00 10.24 190 ILE A CA 1
ATOM 1296 C C . ILE A 1 174 ? 3.129 -15.885 4.727 1.00 10.12 190 ILE A C 1
ATOM 1297 O O . ILE A 1 174 ? 2.278 -15.082 5.111 1.00 10.99 190 ILE A O 1
ATOM 1302 N N . HIS A 1 175 ? 3.723 -15.802 3.544 1.00 10.02 191 HIS A N 1
ATOM 1303 C CA . HIS A 1 175 ? 3.393 -14.684 2.634 1.00 10.41 191 HIS A CA 1
ATOM 1304 C C . HIS A 1 175 ? 1.897 -14.693 2.307 1.00 10.63 191 HIS A C 1
ATOM 1305 O O . HIS A 1 175 ? 1.293 -13.627 2.212 1.00 11.10 191 HIS A O 1
ATOM 1312 N N . ARG A 1 176 ? 1.334 -15.878 2.094 1.00 10.33 192 ARG A N 1
ATOM 1313 C CA . ARG A 1 176 ? -0.056 -15.998 1.634 1.00 10.35 192 ARG A CA 1
ATOM 1314 C C . ARG A 1 176 ? -0.992 -15.321 2.632 1.00 10.54 192 ARG A C 1
ATOM 1315 O O . ARG A 1 176 ? -2.017 -14.762 2.227 1.00 11.85 192 ARG A O 1
ATOM 1323 N N . HIS A 1 177 ? -0.690 -15.444 3.922 1.00 10.58 193 HIS A N 1
ATOM 1324 C CA . HIS A 1 177 ? -1.578 -14.970 5.010 1.00 11.25 193 HIS A CA 1
ATOM 1325 C C . HIS A 1 177 ? -1.112 -13.626 5.570 1.00 12.31 193 HIS A C 1
ATOM 1326 O O . HIS A 1 177 ? -1.948 -12.854 6.027 1.00 14.87 193 HIS A O 1
ATOM 1333 N N . ARG A 1 178 ? 0.194 -13.404 5.605 1.00 11.94 194 ARG A N 1
ATOM 1334 C CA . ARG A 1 178 ? 0.819 -12.288 6.346 1.00 12.30 194 ARG A CA 1
ATOM 1335 C C . ARG A 1 178 ? 1.892 -11.654 5.474 1.00 12.63 194 ARG A C 1
ATOM 1336 O O . ARG A 1 178 ? 3.083 -11.685 5.780 1.00 12.59 194 ARG A O 1
ATOM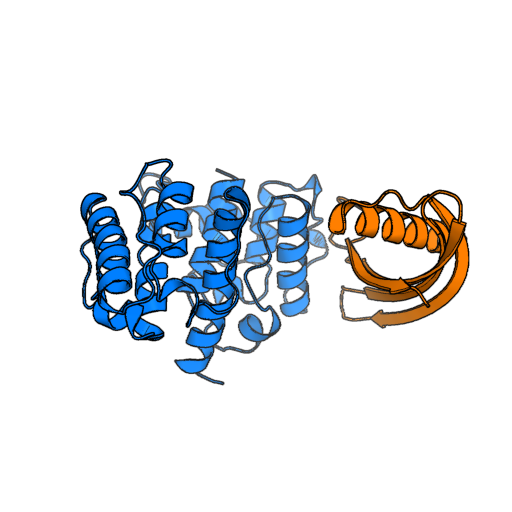 1344 N N . PRO A 1 179 ? 1.493 -11.023 4.355 1.00 13.25 195 PRO A N 1
ATOM 1345 C CA . PRO A 1 179 ? 2.471 -10.384 3.475 1.00 13.89 195 PRO A CA 1
ATOM 1346 C C . PRO A 1 179 ? 3.129 -9.147 4.105 1.00 13.79 195 PRO A C 1
ATOM 1347 O O . PRO A 1 179 ? 4.110 -8.668 3.583 1.00 17.00 195 PRO A O 1
ATOM 1351 N N . ASP A 1 180 ? 2.608 -8.692 5.245 1.00 14.36 196 ASP A N 1
ATOM 1352 C CA . ASP A 1 180 ? 3.249 -7.639 6.071 1.00 15.39 196 ASP A CA 1
ATOM 1353 C C . ASP A 1 180 ? 4.561 -8.140 6.676 1.00 14.27 196 ASP A C 1
ATOM 1354 O O . ASP A 1 180 ? 5.367 -7.314 7.089 1.00 16.54 196 ASP A O 1
ATOM 1359 N N . LEU A 1 181 ? 4.770 -9.448 6.745 1.00 12.59 197 LEU A N 1
ATOM 1360 C CA . LEU A 1 181 ? 5.956 -10.000 7.444 1.00 12.26 197 LEU A CA 1
ATOM 1361 C C . LEU A 1 181 ? 7.111 -10.292 6.485 1.00 11.87 197 LEU A C 1
ATOM 1362 O O . LEU A 1 181 ? 8.262 -10.285 6.927 1.00 12.72 197 LEU A O 1
ATOM 1367 N N . ILE A 1 182 ? 6.807 -10.618 5.235 1.00 11.74 198 ILE A N 1
ATOM 1368 C CA . ILE A 1 182 ? 7.793 -11.256 4.332 1.00 11.60 198 ILE A CA 1
ATOM 1369 C C . ILE A 1 182 ? 7.611 -10.750 2.906 1.00 12.03 198 ILE A C 1
ATOM 1370 O O . ILE A 1 182 ? 6.473 -10.682 2.408 1.00 13.62 198 ILE A O 1
ATOM 1375 N N . ASP A 1 183 ? 8.729 -10.406 2.284 1.00 12.60 199 ASP A N 1
ATOM 1376 C CA . ASP A 1 183 ? 8.794 -10.080 0.844 1.00 13.11 199 ASP A CA 1
ATOM 1377 C C . ASP A 1 183 ? 9.229 -11.354 0.126 1.00 12.37 199 ASP A C 1
ATOM 1378 O O . ASP A 1 183 ? 10.425 -11.644 0.045 1.00 13.23 199 ASP A O 1
ATOM 1383 N N . TYR A 1 184 ? 8.260 -12.115 -0.350 1.00 12.70 200 TYR A N 1
ATOM 1384 C CA . TYR A 1 184 ? 8.518 -13.429 -0.966 1.00 12.40 200 TYR A CA 1
ATOM 1385 C C . TYR A 1 184 ? 9.375 -13.291 -2.222 1.00 12.67 200 TYR A C 1
ATOM 1386 O O . TYR A 1 184 ? 10.058 -14.241 -2.584 1.00 13.42 200 TYR A O 1
ATOM 1395 N N . SER A 1 185 ? 9.338 -12.134 -2.878 1.00 13.16 201 SER A N 1
ATOM 1396 C CA . SER A 1 185 ? 10.078 -11.906 -4.142 1.00 14.11 201 SER A CA 1
ATOM 1397 C C . SER A 1 185 ? 11.590 -12.044 -3.944 1.00 14.88 201 SER A C 1
ATOM 1398 O O . SER A 1 185 ? 12.285 -12.234 -4.945 1.00 17.50 201 SER A O 1
ATOM 1401 N N . LYS A 1 186 ? 12.094 -11.926 -2.721 1.00 13.65 202 LYS A N 1
ATOM 1402 C CA . LYS A 1 186 ? 13.551 -11.957 -2.450 1.00 14.48 202 LYS A CA 1
ATOM 1403 C C . LYS A 1 186 ? 14.051 -13.394 -2.320 1.00 15.17 202 LYS A C 1
ATOM 1404 O O . LYS A 1 186 ? 15.253 -13.580 -2.120 1.00 18.28 202 LYS A O 1
ATOM 1410 N N . LEU A 1 187 ? 13.158 -14.382 -2.353 1.00 14.05 203 LEU A N 1
ATOM 1411 C CA . LEU A 1 187 ? 13.517 -15.791 -2.060 1.00 13.57 203 LEU A CA 1
ATOM 1412 C C . LEU A 1 187 ? 13.727 -16.586 -3.344 1.00 14.22 203 LEU A C 1
ATOM 1413 O O . LEU A 1 187 ? 13.067 -16.326 -4.365 1.00 15.84 203 LEU A O 1
ATOM 1418 N N . ASN A 1 188 ? 14.569 -17.604 -3.240 1.00 13.60 204 ASN A N 1
ATOM 1419 C CA . ASN A 1 188 ? 14.735 -18.610 -4.310 1.00 15.22 204 ASN A CA 1
ATOM 1420 C C . ASN A 1 188 ? 15.250 -19.900 -3.676 1.00 14.96 204 ASN A C 1
ATOM 1421 O O . ASN A 1 188 ? 15.455 -19.957 -2.465 1.00 14.71 204 ASN A O 1
ATOM 1426 N N . LYS A 1 189 ? 15.432 -20.934 -4.473 1.00 17.39 205 LYS A N 1
ATOM 1427 C CA . LYS A 1 189 ? 15.700 -22.291 -3.964 1.00 19.08 205 LYS A CA 1
ATOM 1428 C C . LYS A 1 189 ? 17.164 -22.444 -3.557 1.00 18.33 205 LYS A C 1
ATOM 1429 O O . LYS A 1 189 ? 17.482 -23.507 -3.035 1.00 20.44 205 LYS A O 1
ATOM 1435 N N . ASP A 1 190 ? 18.029 -21.463 -3.825 1.00 17.40 206 ASP A N 1
ATOM 1436 C CA . ASP A 1 190 ? 19.497 -21.654 -3.698 1.00 18.58 206 ASP A CA 1
ATOM 1437 C C . ASP A 1 190 ? 19.931 -21.741 -2.235 1.00 17.07 206 ASP A C 1
ATOM 1438 O O . ASP A 1 190 ? 21.021 -22.241 -1.999 1.00 20.15 206 ASP A O 1
ATOM 1443 N N . ASP A 1 191 ? 19.137 -21.218 -1.305 1.00 17.06 207 ASP A N 1
ATOM 1444 C CA . ASP A 1 191 ? 19.508 -21.115 0.130 1.00 16.80 207 ASP A CA 1
ATOM 1445 C C . ASP A 1 191 ? 18.460 -21.837 0.967 1.00 15.37 207 ASP A C 1
ATOM 1446 O O . ASP A 1 191 ? 17.741 -21.201 1.738 1.00 15.13 207 ASP A O 1
ATOM 1451 N N . PRO A 1 192 ? 18.326 -23.177 0.852 1.00 15.58 208 PRO A N 1
ATOM 1452 C CA . PRO A 1 192 ? 17.272 -23.889 1.571 1.00 14.98 208 PRO A CA 1
ATOM 1453 C C . PRO A 1 192 ? 17.385 -23.735 3.092 1.00 13.29 208 PRO A C 1
ATOM 1454 O O . PRO A 1 192 ? 16.381 -23.570 3.759 1.00 12.96 208 PRO A O 1
ATOM 1458 N N . ILE A 1 193 ? 18.594 -23.806 3.625 1.00 13.25 209 ILE A N 1
ATOM 1459 C CA . ILE A 1 193 ? 18.791 -23.666 5.089 1.00 13.00 209 ILE A CA 1
ATOM 1460 C C . ILE A 1 193 ? 18.343 -22.263 5.508 1.00 12.52 209 ILE A C 1
ATOM 1461 O O . ILE A 1 193 ? 17.610 -22.117 6.499 1.00 12.69 209 ILE A O 1
ATOM 1466 N N . GLY A 1 194 ? 18.761 -21.239 4.779 1.00 12.68 210 GLY A N 1
ATOM 1467 C CA . GLY A 1 194 ? 18.389 -19.855 5.117 1.00 12.54 210 GLY A CA 1
ATOM 1468 C C . GLY A 1 194 ? 16.891 -19.677 5.035 1.00 11.37 210 GLY A C 1
ATOM 1469 O O . GLY A 1 194 ? 16.302 -18.949 5.843 1.00 11.88 210 GLY A O 1
ATOM 1470 N N . ASN A 1 195 ? 16.254 -20.302 4.052 1.00 10.99 211 ASN A N 1
ATOM 1471 C CA . ASN A 1 195 ? 14.802 -20.129 3.860 1.00 10.69 211 ASN A CA 1
ATOM 1472 C C . ASN A 1 195 ? 14.046 -20.765 5.029 1.00 10.33 211 ASN A C 1
ATOM 1473 O O . ASN A 1 195 ? 13.079 -20.177 5.530 1.00 10.55 211 ASN A O 1
ATOM 1478 N N . ILE A 1 196 ? 14.423 -21.976 5.417 1.00 10.73 212 ILE A N 1
ATOM 1479 C CA . ILE A 1 196 ? 13.750 -22.620 6.575 1.00 10.83 212 ILE A CA 1
ATOM 1480 C C . ILE A 1 196 ? 13.971 -21.739 7.806 1.00 10.60 212 ILE A C 1
ATOM 1481 O O . ILE A 1 196 ? 13.012 -21.479 8.545 1.00 10.82 212 ILE A O 1
ATOM 1486 N N . ASN A 1 197 ? 15.196 -21.291 8.030 1.00 10.83 213 ASN A N 1
ATOM 1487 C CA . ASN A 1 197 ? 15.471 -20.445 9.216 1.00 11.16 213 ASN A CA 1
ATOM 1488 C C . ASN A 1 197 ? 14.628 -19.170 9.160 1.00 10.85 213 ASN A C 1
ATOM 1489 O O . ASN A 1 197 ? 14.139 -18.739 10.210 1.00 11.06 213 ASN A O 1
ATOM 1494 N N . LEU A 1 198 ? 14.467 -18.548 7.995 1.00 10.86 214 LEU A N 1
ATOM 1495 C CA . LEU A 1 198 ? 13.627 -17.341 7.897 1.00 10.87 214 LEU A CA 1
ATOM 1496 C C . LEU A 1 198 ? 12.198 -17.657 8.311 1.00 10.19 214 LEU A C 1
ATOM 1497 O O . LEU A 1 198 ? 11.606 -16.902 9.111 1.00 10.75 214 LEU A O 1
ATOM 1502 N N . ALA A 1 199 ? 11.618 -18.712 7.753 1.00 10.09 215 ALA A N 1
ATOM 1503 C CA . ALA A 1 199 ? 10.229 -19.052 8.102 1.00 9.93 215 ALA A CA 1
ATOM 1504 C C . ALA A 1 199 ? 10.150 -19.255 9.615 1.00 9.82 215 ALA A C 1
ATOM 1505 O O . ALA A 1 199 ? 9.203 -18.784 10.251 1.00 10.22 215 ALA A O 1
ATOM 1507 N N . MET A 1 200 ? 11.094 -19.984 10.181 1.00 9.83 216 MET A N 1
ATOM 1508 C CA . MET A 1 200 ? 11.001 -20.321 11.615 1.00 10.61 216 MET A CA 1
ATOM 1509 C C . MET A 1 200 ? 11.189 -19.063 12.470 1.00 10.16 216 MET A C 1
ATOM 1510 O O . MET A 1 200 ? 10.499 -18.927 13.504 1.00 11.01 216 MET A O 1
ATOM 1515 N N . GLU A 1 201 ? 12.103 -18.176 12.087 1.00 10.64 217 GLU A N 1
ATOM 1516 C CA . GLU A 1 201 ? 12.344 -16.936 12.865 1.00 11.41 217 GLU A CA 1
ATOM 1517 C C . GLU A 1 201 ? 11.096 -16.047 12.801 1.00 10.64 217 GLU A C 1
ATOM 1518 O O . GLU A 1 201 ? 10.680 -15.466 13.817 1.00 10.96 217 GLU A O 1
ATOM 1524 N N . ILE A 1 202 ? 10.508 -15.902 11.626 1.00 10.55 218 ILE A N 1
ATOM 1525 C CA . ILE A 1 202 ? 9.274 -15.085 11.502 1.00 10.65 218 ILE A CA 1
ATOM 1526 C C . ILE A 1 202 ? 8.180 -15.717 12.348 1.00 10.38 218 ILE A C 1
ATOM 1527 O O . ILE A 1 202 ? 7.475 -15.011 13.069 1.00 11.36 218 ILE A O 1
ATOM 1532 N N . ALA A 1 203 ? 7.993 -17.021 12.235 1.00 10.35 219 ALA A N 1
ATOM 1533 C CA . ALA A 1 203 ? 6.861 -17.665 12.915 1.00 10.96 219 ALA A CA 1
ATOM 1534 C C . ALA A 1 203 ? 7.038 -17.584 14.434 1.00 11.05 219 ALA A C 1
ATOM 1535 O O . ALA A 1 203 ? 6.037 -17.412 15.141 1.00 11.90 219 ALA A O 1
ATOM 1537 N N . GLU A 1 204 ? 8.260 -17.712 14.934 1.00 10.78 220 GLU A N 1
ATOM 1538 C CA . GLU A 1 204 ? 8.501 -17.656 16.392 1.00 11.70 220 GLU A CA 1
ATOM 1539 C C . GLU A 1 204 ? 8.202 -16.238 16.894 1.00 12.27 220 GLU A C 1
ATOM 1540 O O . GLU A 1 204 ? 7.587 -16.081 17.961 1.00 14.01 220 GLU A O 1
ATOM 1546 N N . LYS A 1 205 ? 8.658 -15.219 16.180 1.00 11.58 221 LYS A N 1
ATOM 1547 C CA . LYS A 1 205 ? 8.537 -13.820 16.639 1.00 12.55 221 LYS A CA 1
ATOM 1548 C C . LYS A 1 205 ? 7.110 -13.297 16.458 1.00 12.46 221 LYS A C 1
ATOM 1549 O O . LYS A 1 205 ? 6.672 -12.500 17.293 1.00 14.82 221 LYS A O 1
ATOM 1555 N N . HIS A 1 206 ? 6.431 -13.671 15.375 1.00 11.70 222 HIS A N 1
ATOM 1556 C CA . HIS A 1 206 ? 5.178 -13.001 14.954 1.00 12.58 222 HIS A CA 1
ATOM 1557 C C . HIS A 1 206 ? 3.952 -13.903 15.027 1.00 12.86 222 HIS A C 1
ATOM 1558 O O . HIS A 1 206 ? 2.851 -13.357 15.028 1.00 15.50 222 HIS A O 1
ATOM 1565 N N . LEU A 1 207 ? 4.119 -15.224 15.030 1.00 12.93 223 LEU A N 1
ATOM 1566 C CA . LEU A 1 207 ? 2.954 -16.142 14.904 1.00 13.86 223 LEU A CA 1
ATOM 1567 C C . LEU A 1 207 ? 2.820 -17.026 16.133 1.00 15.41 223 LEU A C 1
ATOM 1568 O O . LEU A 1 207 ? 1.949 -17.907 16.121 1.00 17.68 223 LEU A O 1
ATOM 1573 N N . ASP A 1 208 ? 3.683 -16.812 17.125 1.00 15.86 224 ASP A N 1
ATOM 1574 C CA . ASP A 1 208 ? 3.727 -17.595 18.379 1.00 18.94 224 ASP A CA 1
ATOM 1575 C C . ASP A 1 208 ? 3.885 -19.087 18.073 1.00 16.74 224 ASP A C 1
ATOM 1576 O O . ASP A 1 208 ? 3.299 -19.916 18.772 1.00 20.53 224 ASP A O 1
ATOM 1581 N N . ILE A 1 209 ? 4.667 -19.415 17.053 1.00 13.79 225 ILE A N 1
ATOM 1582 C CA . ILE A 1 209 ? 5.004 -20.824 16.728 1.00 13.32 225 ILE A CA 1
ATOM 1583 C C . ILE A 1 209 ? 6.478 -21.009 17.029 1.00 12.30 225 ILE A C 1
ATOM 1584 O O . ILE A 1 209 ? 7.329 -20.497 16.306 1.00 12.86 225 ILE A O 1
ATOM 1589 N N . PRO A 1 210 ? 6.835 -21.738 18.101 1.00 14.29 226 PRO A N 1
ATOM 1590 C CA . PRO A 1 210 ? 8.244 -21.984 18.374 1.00 14.16 226 PRO A CA 1
ATOM 1591 C C . PRO A 1 210 ? 8.945 -22.701 17.212 1.00 13.18 226 PRO A C 1
ATOM 1592 O O . PRO A 1 210 ? 8.316 -23.434 16.451 1.00 13.73 226 PRO A O 1
ATOM 1596 N N . LYS A 1 211 ? 10.252 -22.513 17.132 1.00 12.70 227 LYS A N 1
ATOM 1597 C CA . LYS A 1 211 ? 11.072 -23.179 16.101 1.00 13.47 227 LYS A CA 1
ATOM 1598 C C . LYS A 1 211 ? 11.022 -24.670 16.414 1.00 14.23 227 LYS A C 1
ATOM 1599 O O . LYS A 1 211 ? 11.244 -25.059 17.572 1.00 17.87 227 LYS A O 1
ATOM 1605 N N . MET A 1 212 ? 10.639 -25.492 15.450 1.00 12.16 228 MET A N 1
ATOM 1606 C CA . MET A 1 212 ? 10.537 -26.944 15.723 1.00 12.50 228 MET A CA 1
ATOM 1607 C C . MET A 1 212 ? 11.416 -27.785 14.805 1.00 12.36 228 MET A C 1
ATOM 1608 O O . MET A 1 212 ? 11.467 -28.976 15.023 1.00 14.62 228 MET A O 1
ATOM 1613 N N . LEU A 1 213 ? 12.067 -27.201 13.807 1.00 12.40 229 LEU A N 1
ATOM 1614 C CA . LEU A 1 213 ? 12.936 -27.964 12.876 1.00 12.40 229 LEU A CA 1
ATOM 1615 C C . LEU A 1 213 ? 14.389 -27.551 13.084 1.00 13.14 229 LEU A C 1
ATOM 1616 O O . LEU A 1 213 ? 14.647 -26.411 13.420 1.00 14.33 229 LEU A O 1
ATOM 1621 N N . ASP A 1 214 ? 15.305 -28.452 12.749 1.00 14.19 230 ASP A N 1
ATOM 1622 C CA . ASP A 1 214 ? 16.737 -28.138 12.550 1.00 15.20 230 ASP A CA 1
ATOM 1623 C C . ASP A 1 214 ? 16.935 -28.020 11.039 1.00 14.30 230 ASP A C 1
ATOM 1624 O O . ASP A 1 214 ? 16.907 -29.055 10.340 1.00 15.31 230 ASP A O 1
ATOM 1629 N N . ALA A 1 215 ? 17.093 -26.804 10.533 1.00 14.31 231 ALA A N 1
ATOM 1630 C CA . ALA A 1 215 ? 17.139 -26.576 9.076 1.00 14.94 231 ALA A CA 1
ATOM 1631 C C . ALA A 1 215 ? 18.229 -27.440 8.431 1.00 15.72 231 ALA A C 1
ATOM 1632 O O . ALA A 1 215 ? 17.980 -28.026 7.363 1.00 16.61 231 ALA A O 1
ATOM 1634 N N . GLU A 1 216 ? 19.415 -27.508 9.026 1.00 15.96 232 GLU A N 1
ATOM 1635 C CA . GLU A 1 216 ? 20.537 -28.285 8.436 1.00 18.44 232 GLU A CA 1
ATOM 1636 C C . GLU A 1 216 ? 20.114 -29.753 8.301 1.00 18.34 232 GLU A C 1
ATOM 1637 O O . GLU A 1 216 ? 20.404 -30.372 7.279 1.00 20.58 232 GLU A O 1
ATOM 1643 N N . ASP A 1 217 ? 19.463 -30.309 9.315 1.00 17.69 233 ASP A N 1
ATOM 1644 C CA . ASP A 1 217 ? 19.066 -31.738 9.309 1.00 19.07 233 ASP A CA 1
ATOM 1645 C C . ASP A 1 217 ? 18.031 -31.975 8.209 1.00 18.46 233 ASP A C 1
ATOM 1646 O O . ASP A 1 217 ? 18.117 -32.992 7.542 1.00 21.27 233 ASP A O 1
ATOM 1651 N N . ILE A 1 218 ? 17.093 -31.054 8.030 1.00 17.03 234 ILE A N 1
ATOM 1652 C CA . ILE A 1 218 ? 16.029 -31.180 6.994 1.00 16.46 234 ILE A CA 1
ATOM 1653 C C . ILE A 1 218 ? 16.677 -31.166 5.607 1.00 17.54 234 ILE A C 1
ATOM 1654 O O . ILE A 1 218 ? 16.316 -31.981 4.742 1.00 20.21 234 ILE A O 1
ATOM 1659 N N . VAL A 1 219 ? 17.605 -30.244 5.400 1.00 17.31 235 VAL A N 1
ATOM 1660 C CA . VAL A 1 219 ? 18.170 -30.004 4.047 1.00 19.68 235 VAL A CA 1
ATOM 1661 C C . VAL A 1 219 ? 19.102 -31.162 3.704 1.00 21.23 235 VAL A C 1
ATOM 1662 O O . VAL A 1 219 ? 19.151 -31.534 2.522 1.00 23.72 235 VAL A O 1
ATOM 1666 N N . ASN A 1 220 ? 19.789 -31.730 4.695 1.00 21.83 236 ASN A N 1
ATOM 1667 C CA . ASN A 1 220 ? 20.885 -32.699 4.447 1.00 25.00 236 ASN A CA 1
ATOM 1668 C C . ASN A 1 220 ? 20.339 -34.144 4.438 1.00 23.80 236 ASN A C 1
ATOM 1669 O O . ASN A 1 220 ? 21.098 -35.045 4.115 1.00 31.05 236 ASN A O 1
ATOM 1674 N N . THR A 1 221 ? 19.059 -34.371 4.752 1.00 21.59 237 THR A N 1
ATOM 1675 C CA A THR A 1 221 ? 18.450 -35.734 4.720 0.50 18.81 237 THR A CA 1
ATOM 1676 C CA B THR A 1 221 ? 18.393 -35.702 4.737 0.50 17.18 237 THR A CA 1
ATOM 1677 C C . THR A 1 221 ? 17.703 -35.895 3.389 1.00 16.12 237 THR A C 1
ATOM 1678 O O . THR A 1 221 ? 16.862 -35.073 3.052 1.00 17.04 237 THR A O 1
ATOM 1685 N N . PRO A 1 222 ? 17.997 -36.936 2.557 1.00 15.48 238 PRO A N 1
ATOM 1686 C CA . PRO A 1 222 ? 17.340 -37.014 1.250 1.00 15.63 238 PRO A CA 1
ATOM 1687 C C . PRO A 1 222 ? 15.813 -36.931 1.382 1.00 13.84 238 PRO A C 1
ATOM 1688 O O . PRO A 1 222 ? 15.150 -36.245 0.612 1.00 14.13 238 PRO A O 1
ATOM 1692 N N . LYS A 1 223 ? 15.277 -37.638 2.369 1.00 15.55 239 LYS A N 1
ATOM 1693 C CA . LYS A 1 223 ? 13.837 -37.614 2.667 1.00 15.18 239 LYS A CA 1
ATOM 1694 C C . LYS A 1 223 ? 13.696 -37.277 4.142 1.00 15.03 239 LYS A C 1
ATOM 1695 O O . LYS A 1 223 ? 13.990 -38.105 4.982 1.00 17.29 239 LYS A O 1
ATOM 1701 N N . PRO A 1 224 ? 13.275 -36.065 4.520 1.00 14.10 240 PRO A N 1
ATOM 1702 C CA . PRO A 1 224 ? 13.121 -35.744 5.933 1.00 15.29 240 PRO A CA 1
ATOM 1703 C C . PRO A 1 224 ? 11.931 -36.492 6.536 1.00 13.94 240 PRO A C 1
ATOM 1704 O O . PRO A 1 224 ? 11.090 -37.020 5.816 1.00 14.00 240 PRO A O 1
ATOM 1708 N N . ASP A 1 225 ? 11.876 -36.502 7.865 1.00 13.91 241 ASP A N 1
ATOM 1709 C CA . ASP A 1 225 ? 10.793 -37.192 8.589 1.00 13.63 241 ASP A CA 1
ATOM 1710 C C . ASP A 1 225 ? 9.466 -36.462 8.360 1.00 13.04 241 ASP A C 1
ATOM 1711 O O . ASP A 1 225 ? 9.344 -35.272 8.735 1.00 13.03 241 ASP A O 1
ATOM 1716 N N . GLU A 1 226 ? 8.466 -37.173 7.849 1.00 13.89 242 GLU A N 1
ATOM 1717 C CA . GLU A 1 226 ? 7.175 -36.532 7.505 1.00 15.49 242 GLU A CA 1
ATOM 1718 C C . GLU A 1 226 ? 6.336 -36.281 8.754 1.00 13.30 242 GLU A C 1
ATOM 1719 O O . GLU A 1 226 ? 5.569 -35.337 8.737 1.00 13.64 242 GLU A O 1
ATOM 1725 N N . ARG A 1 227 ? 6.453 -37.096 9.795 1.00 13.30 243 ARG A N 1
ATOM 1726 C CA . ARG A 1 227 ? 5.683 -36.810 11.029 1.00 13.36 243 ARG A CA 1
ATOM 1727 C C . ARG A 1 227 ? 6.140 -35.478 11.623 1.00 11.94 243 ARG A C 1
ATOM 1728 O O . ARG A 1 227 ? 5.299 -34.668 12.028 1.00 12.48 243 ARG A O 1
ATOM 1736 N N . ALA A 1 228 ? 7.440 -35.248 11.666 1.00 11.96 244 ALA A N 1
ATOM 1737 C CA . ALA A 1 228 ? 7.963 -33.982 12.214 1.00 12.19 244 ALA A CA 1
ATOM 1738 C C . ALA A 1 228 ? 7.498 -32.822 11.322 1.00 11.31 244 ALA A C 1
ATOM 1739 O O . ALA A 1 228 ? 7.059 -31.774 11.840 1.00 12.01 244 ALA A O 1
ATOM 1741 N N . ILE A 1 229 ? 7.589 -32.966 10.005 1.00 11.29 245 ILE A N 1
ATOM 1742 C CA . ILE A 1 229 ? 7.163 -31.853 9.123 1.00 11.92 245 ILE A CA 1
ATOM 1743 C C . ILE A 1 229 ? 5.658 -31.619 9.286 1.00 11.46 245 ILE A C 1
ATOM 1744 O O . ILE A 1 229 ? 5.256 -30.463 9.406 1.00 11.75 245 ILE A O 1
ATOM 1749 N N . MET A 1 230 ? 4.840 -32.665 9.318 1.00 11.98 246 MET A N 1
ATOM 1750 C CA . MET A 1 230 ? 3.378 -32.489 9.490 1.00 12.93 246 MET A CA 1
ATOM 1751 C C . MET A 1 230 ? 3.114 -31.759 10.806 1.00 11.73 246 MET A C 1
ATOM 1752 O O . MET A 1 230 ? 2.215 -30.917 10.875 1.00 12.74 246 MET A O 1
ATOM 1757 N N . THR A 1 231 ? 3.844 -32.124 11.853 1.00 11.37 247 THR A N 1
ATOM 1758 C CA . THR A 1 231 ? 3.661 -31.506 13.177 1.00 11.42 247 THR A CA 1
ATOM 1759 C C . THR A 1 231 ? 3.873 -29.999 13.044 1.00 10.74 247 THR A C 1
ATOM 1760 O O . THR A 1 231 ? 3.037 -29.215 13.519 1.00 11.71 247 THR A O 1
ATOM 1764 N N . TYR A 1 232 ? 4.988 -29.598 12.462 1.00 10.68 248 TYR A N 1
ATOM 1765 C CA . TYR A 1 232 ? 5.309 -28.159 12.362 1.00 10.73 248 TYR A CA 1
ATOM 1766 C C . TYR A 1 232 ? 4.290 -27.469 11.451 1.00 10.39 248 TYR A C 1
ATOM 1767 O O . TYR A 1 232 ? 3.752 -26.409 11.795 1.00 10.73 248 TYR A O 1
ATOM 1776 N N . VAL A 1 233 ? 4.009 -28.059 10.296 1.00 10.66 249 VAL A N 1
ATOM 1777 C CA . VAL A 1 233 ? 3.057 -27.446 9.335 1.00 10.93 249 VAL A CA 1
ATOM 1778 C C . VAL A 1 233 ? 1.679 -27.300 9.987 1.00 10.58 249 VAL A C 1
ATOM 1779 O O . VAL A 1 233 ? 0.996 -26.293 9.752 1.00 11.40 249 VAL A O 1
ATOM 1783 N N . SER A 1 234 ? 1.264 -28.247 10.825 1.00 10.68 250 SER A N 1
ATOM 1784 C CA . SER A 1 234 ? -0.052 -28.151 11.497 1.00 11.64 250 SER A CA 1
ATOM 1785 C C . SER A 1 234 ? -0.127 -26.879 12.343 1.00 11.37 250 SER A C 1
ATOM 1786 O O . SER A 1 234 ? -1.223 -26.344 12.529 1.00 12.43 250 SER A O 1
ATOM 1789 N N . CYS A 1 235 ? 1.000 -26.406 12.861 1.00 11.07 251 CYS A N 1
ATOM 1790 C CA . CYS A 1 235 ? 1.007 -25.169 13.672 1.00 11.98 251 CYS A CA 1
ATOM 1791 C C . CYS A 1 235 ? 0.657 -23.967 12.788 1.00 11.59 251 CYS A C 1
ATOM 1792 O O . CYS A 1 235 ? -0.009 -23.035 13.259 1.00 12.31 251 CYS A O 1
ATOM 1795 N N . PHE A 1 236 ? 1.108 -23.970 11.539 1.00 11.57 252 PHE A N 1
ATOM 1796 C CA . PHE A 1 236 ? 0.750 -22.885 10.599 1.00 11.71 252 PHE A CA 1
ATOM 1797 C C . PHE A 1 236 ? -0.736 -22.948 10.280 1.00 11.91 252 PHE A C 1
ATOM 1798 O O . PHE A 1 236 ? -1.396 -21.907 10.227 1.00 13.37 252 PHE A O 1
ATOM 1806 N N . TYR A 1 237 ? -1.258 -24.149 10.059 1.00 12.18 253 TYR A N 1
ATOM 1807 C CA . TYR A 1 237 ? -2.701 -24.294 9.816 1.00 12.47 253 TYR A CA 1
ATOM 1808 C C . TYR A 1 237 ? -3.463 -23.662 10.985 1.00 12.60 253 TYR A C 1
ATOM 1809 O O . TYR A 1 237 ? -4.393 -22.875 10.767 1.00 14.10 253 TYR A O 1
ATOM 1818 N N . HIS A 1 238 ? -3.124 -24.025 12.217 1.00 13.07 254 HIS A N 1
ATOM 1819 C CA . HIS A 1 238 ? -3.899 -23.526 13.376 1.00 14.25 254 HIS A CA 1
ATOM 1820 C C . HIS A 1 238 ? -3.697 -22.020 13.532 1.00 14.90 254 HIS A C 1
ATOM 1821 O O . HIS A 1 238 ? -4.666 -21.348 13.902 1.00 17.19 254 HIS A O 1
ATOM 1828 N N . ALA A 1 239 ? -2.505 -21.496 13.256 1.00 14.53 255 ALA A N 1
ATOM 1829 C CA . ALA A 1 239 ? -2.244 -20.039 13.348 1.00 15.76 255 ALA A CA 1
ATOM 1830 C C . ALA A 1 239 ? -3.106 -19.275 12.341 1.00 16.91 255 ALA A C 1
ATOM 1831 O O . ALA A 1 239 ? -3.566 -18.167 12.676 1.00 21.16 255 ALA A O 1
ATOM 1833 N N . PHE A 1 240 ? -3.331 -19.841 11.155 1.00 16.52 256 PHE A N 1
ATOM 1834 C CA . PHE A 1 240 ? -3.931 -19.105 10.014 1.00 18.34 256 PHE A CA 1
ATOM 1835 C C . PHE A 1 240 ? -5.403 -19.472 9.792 1.00 24.47 256 PHE A C 1
ATOM 1836 O O . PHE A 1 240 ? -6.086 -18.709 9.078 1.00 31.65 256 PHE A O 1
ATOM 1844 N N . ALA A 1 241 ? -5.873 -20.587 10.357 1.00 28.13 257 ALA A N 1
ATOM 1845 C CA . ALA A 1 241 ? -7.263 -21.091 10.218 1.00 31.94 257 ALA A CA 1
ATOM 1846 C C . ALA A 1 241 ? -8.267 -19.958 10.449 1.00 38.95 257 ALA A C 1
ATOM 1847 O O . ALA A 1 241 ? -8.526 -19.553 11.585 1.00 49.27 257 ALA A O 1
ATOM 1849 N N . SER B 2 4 ? 27.379 4.171 18.214 1.00 84.42 5 SER B N 1
ATOM 1850 C CA . SER B 2 4 ? 26.296 5.144 17.862 1.00 83.32 5 SER B CA 1
ATOM 1851 C C . SER B 2 4 ? 25.051 4.856 18.711 1.00 80.92 5 SER B C 1
ATOM 1852 O O . SER B 2 4 ? 25.205 4.262 19.801 1.00 77.78 5 SER B O 1
ATOM 1855 N N . LEU B 2 5 ? 23.871 5.276 18.238 1.00 79.05 6 LEU B N 1
ATOM 1856 C CA . LEU B 2 5 ? 22.550 4.905 18.819 1.00 76.57 6 LEU B CA 1
ATOM 1857 C C . LEU B 2 5 ? 22.412 3.377 18.838 1.00 70.21 6 LEU B C 1
ATOM 1858 O O . LEU B 2 5 ? 21.826 2.858 19.800 1.00 61.66 6 LEU B O 1
ATOM 1863 N N . GLU B 2 6 ? 22.956 2.693 17.823 1.00 63.84 7 GLU B N 1
ATOM 1864 C CA . GLU B 2 6 ? 22.714 1.252 17.540 1.00 57.81 7 GLU B CA 1
ATOM 1865 C C . GLU B 2 6 ? 23.371 0.369 18.612 1.00 51.71 7 GLU B C 1
ATOM 1866 O O . GLU B 2 6 ? 22.679 -0.524 19.121 1.00 45.61 7 GLU B O 1
ATOM 1872 N N . ILE B 2 7 ? 24.646 0.594 18.945 1.00 46.89 8 ILE B N 1
ATOM 1873 C CA . ILE B 2 7 ? 25.373 -0.196 19.988 1.00 44.49 8 ILE B CA 1
ATOM 1874 C C . ILE B 2 7 ? 24.678 0.039 21.333 1.00 41.37 8 ILE B C 1
ATOM 1875 O O . ILE B 2 7 ? 24.478 -0.936 22.091 1.00 38.21 8 ILE B O 1
ATOM 1880 N N . GLU B 2 8 ? 24.330 1.294 21.615 1.00 41.49 9 GLU B N 1
ATOM 1881 C CA . GLU B 2 8 ? 23.588 1.694 22.839 1.00 39.36 9 GLU B CA 1
ATOM 1882 C C . GLU B 2 8 ? 22.221 0.996 22.841 1.00 37.72 9 GLU B C 1
ATOM 1883 O O . GLU B 2 8 ? 21.858 0.431 23.881 1.00 32.97 9 GLU B O 1
ATOM 1889 N N . GLU B 2 9 ? 21.511 1.012 21.709 1.00 35.35 10 GLU B N 1
ATOM 1890 C CA . GLU B 2 9 ? 20.163 0.397 21.567 1.00 34.10 10 GLU B CA 1
ATOM 1891 C C . GLU B 2 9 ? 20.267 -1.094 21.900 1.00 30.17 10 GLU B C 1
ATOM 1892 O O . GLU B 2 9 ? 19.372 -1.612 22.582 1.00 27.26 10 GLU B O 1
ATOM 1898 N N . LEU B 2 10 ? 21.312 -1.764 21.415 1.00 26.94 11 LEU B N 1
ATOM 1899 C CA . LEU B 2 10 ? 21.516 -3.215 21.658 1.00 23.85 11 LEU B CA 1
ATOM 1900 C C . LEU B 2 10 ? 21.822 -3.462 23.140 1.00 24.38 11 LEU B C 1
ATOM 1901 O O . LEU B 2 10 ? 21.325 -4.452 23.685 1.00 23.25 11 LEU B O 1
ATOM 1906 N N . ALA B 2 11 ? 22.624 -2.611 23.779 1.00 24.59 12 ALA B N 1
ATOM 1907 C CA . ALA B 2 11 ? 22.937 -2.739 25.221 1.00 23.77 12 ALA B CA 1
ATOM 1908 C C . ALA B 2 11 ? 21.654 -2.536 26.040 1.00 24.23 12 ALA B C 1
ATOM 1909 O O . ALA B 2 11 ? 21.433 -3.283 26.993 1.00 23.12 12 ALA B O 1
ATOM 1911 N N . ARG B 2 12 ? 20.822 -1.566 25.671 1.00 23.73 13 ARG B N 1
ATOM 1912 C CA . ARG B 2 12 ? 19.509 -1.336 26.332 1.00 24.64 13 ARG B CA 1
ATOM 1913 C C . ARG B 2 12 ? 18.591 -2.542 26.127 1.00 22.98 13 ARG B C 1
ATOM 1914 O O . ARG B 2 12 ? 17.919 -2.957 27.085 1.00 22.73 13 ARG B O 1
ATOM 1922 N N . PHE B 2 13 ? 18.546 -3.075 24.913 1.00 22.29 14 PHE B N 1
ATOM 1923 C CA . PHE B 2 13 ? 17.806 -4.319 24.608 1.00 20.75 14 PHE B CA 1
ATOM 1924 C C . PHE B 2 13 ? 18.303 -5.432 25.542 1.00 18.96 14 PHE B C 1
ATOM 1925 O O . PHE B 2 13 ? 17.486 -6.157 26.128 1.00 18.47 14 PHE B O 1
ATOM 1933 N N . ALA B 2 14 ? 19.620 -5.567 25.691 1.00 17.21 15 ALA B N 1
ATOM 1934 C CA . ALA B 2 14 ? 20.219 -6.631 26.529 1.00 17.53 15 ALA B CA 1
ATOM 1935 C C . ALA B 2 14 ? 19.720 -6.482 27.968 1.00 17.27 15 ALA B C 1
ATOM 1936 O O . ALA B 2 14 ? 19.311 -7.467 28.581 1.00 17.33 15 ALA B O 1
ATOM 1938 N N . VAL B 2 15 ? 19.780 -5.276 28.503 1.00 18.40 16 VAL B N 1
ATOM 1939 C CA . VAL B 2 15 ? 19.341 -5.058 29.906 1.00 17.78 16 VAL B CA 1
ATOM 1940 C C . VAL B 2 15 ? 17.840 -5.358 30.010 1.00 17.97 16 VAL B C 1
ATOM 1941 O O . VAL B 2 15 ? 17.445 -6.047 30.946 1.00 18.07 16 VAL B O 1
ATOM 1945 N N . ASP B 2 16 ? 17.031 -4.905 29.052 1.00 18.11 17 ASP B N 1
ATOM 1946 C CA . ASP B 2 16 ? 15.565 -5.137 29.118 1.00 19.56 17 ASP B CA 1
ATOM 1947 C C . ASP B 2 16 ? 15.267 -6.634 29.015 1.00 17.91 17 ASP B C 1
ATOM 1948 O O . ASP B 2 16 ? 14.417 -7.123 29.761 1.00 19.48 17 ASP B O 1
ATOM 1953 N N . GLU B 2 17 ? 15.960 -7.348 28.135 1.00 17.92 18 GLU B N 1
ATOM 1954 C CA . GLU B 2 17 ? 15.769 -8.810 27.971 1.00 18.45 18 GLU B CA 1
ATOM 1955 C C . GLU B 2 17 ? 16.208 -9.544 29.235 1.00 17.80 18 GLU B C 1
ATOM 1956 O O . GLU B 2 17 ? 15.505 -10.471 29.662 1.00 19.69 18 GLU B O 1
ATOM 1962 N N . HIS B 2 18 ? 17.333 -9.153 29.813 1.00 17.83 19 HIS B N 1
ATOM 1963 C CA . HIS B 2 18 ? 17.798 -9.735 31.092 1.00 18.29 19 HIS B CA 1
ATOM 1964 C C . HIS B 2 18 ? 16.731 -9.492 32.162 1.00 19.45 19 HIS B C 1
ATOM 1965 O O . HIS B 2 18 ? 16.384 -10.430 32.898 1.00 19.94 19 HIS B O 1
ATOM 1972 N N . ASN B 2 19 ? 16.210 -8.271 32.227 1.00 18.33 20 ASN B N 1
ATOM 1973 C CA . ASN B 2 19 ? 15.207 -7.902 33.257 1.00 19.27 20 ASN B CA 1
ATOM 1974 C C . ASN B 2 19 ? 13.963 -8.780 33.102 1.00 19.99 20 ASN B C 1
ATOM 1975 O O . ASN B 2 19 ? 13.411 -9.227 34.110 1.00 21.70 20 ASN B O 1
ATOM 1980 N N . LYS B 2 20 ? 13.534 -9.026 31.874 1.00 19.43 21 LYS B N 1
ATOM 1981 C CA . LYS B 2 20 ? 12.372 -9.901 31.585 1.00 21.00 21 LYS B CA 1
ATOM 1982 C C . LYS B 2 20 ? 12.693 -11.346 31.972 1.00 22.11 21 LYS B C 1
ATOM 1983 O O . LYS B 2 20 ? 11.840 -11.982 32.607 1.00 26.97 21 LYS B O 1
ATOM 1989 N N . LYS B 2 21 ? 13.865 -11.846 31.579 1.00 22.10 22 LYS B N 1
ATOM 1990 C CA . LYS B 2 21 ? 14.245 -13.270 31.774 1.00 24.69 22 LYS B CA 1
ATOM 1991 C C . LYS B 2 21 ? 14.448 -13.571 33.262 1.00 26.70 22 LYS B C 1
ATOM 1992 O O . LYS B 2 21 ? 14.066 -14.671 33.682 1.00 28.59 22 LYS B O 1
ATOM 1998 N N . GLU B 2 22 ? 15.048 -12.644 34.012 1.00 23.51 23 GLU B N 1
ATOM 1999 C CA . GLU B 2 22 ? 15.492 -12.873 35.417 1.00 25.53 23 GLU B CA 1
ATOM 2000 C C . GLU B 2 22 ? 14.607 -12.110 36.410 1.00 24.88 23 GLU B C 1
ATOM 2001 O O . GLU B 2 22 ? 14.940 -12.092 37.612 1.00 26.79 23 GLU B O 1
ATOM 2007 N N . ASN B 2 23 ? 13.507 -11.516 35.943 1.00 23.71 24 ASN B N 1
ATOM 2008 C CA . ASN B 2 23 ? 12.572 -10.775 36.825 1.00 24.97 24 ASN B CA 1
ATOM 2009 C C . ASN B 2 23 ? 13.376 -9.749 37.622 1.00 24.96 24 ASN B C 1
ATOM 2010 O O . ASN B 2 23 ? 13.280 -9.736 38.869 1.00 28.33 24 ASN B O 1
ATOM 2015 N N . ALA B 2 24 ? 14.181 -8.954 36.922 1.00 23.94 25 ALA B N 1
ATOM 2016 C CA . ALA B 2 24 ? 15.122 -7.993 37.526 1.00 23.28 25 ALA B CA 1
ATOM 2017 C C . ALA B 2 24 ? 14.743 -6.572 37.113 1.00 21.23 25 ALA B C 1
ATOM 2018 O O . ALA B 2 24 ? 13.864 -6.385 36.244 1.00 22.63 25 ALA B O 1
ATOM 2020 N N . LEU B 2 25 ? 15.372 -5.610 37.778 1.00 23.91 26 LEU B N 1
ATOM 2021 C CA . LEU B 2 25 ? 15.076 -4.166 37.659 1.00 25.59 26 LEU B CA 1
ATOM 2022 C C . LEU B 2 25 ? 16.395 -3.426 37.433 1.00 24.98 26 LEU B C 1
ATOM 2023 O O . LEU B 2 25 ? 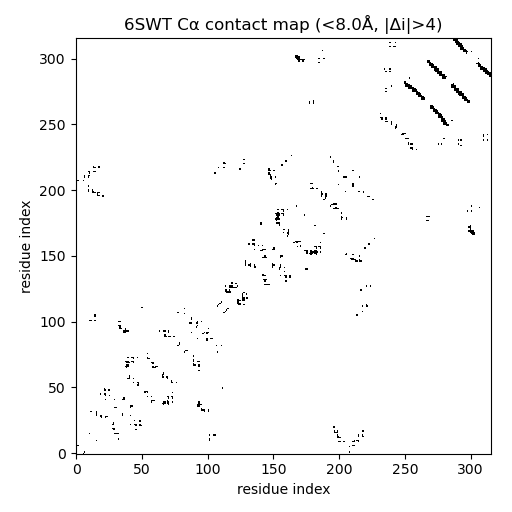16.528 -2.309 37.937 1.00 28.15 26 LEU B O 1
ATOM 2028 N N . LEU B 2 26 ? 17.339 -4.026 36.699 1.00 22.44 27 LEU B N 1
ATOM 2029 C CA . LEU B 2 26 ? 18.608 -3.339 36.369 1.00 22.05 27 LEU B CA 1
ATOM 2030 C C . LEU B 2 26 ? 18.270 -2.097 35.543 1.00 22.14 27 LEU B C 1
ATOM 2031 O O . LEU B 2 26 ? 17.397 -2.179 34.659 1.00 24.49 27 LEU B O 1
ATOM 2036 N N . GLU B 2 27 ? 18.948 -0.987 35.820 1.00 24.79 28 GLU B N 1
ATOM 2037 C CA . GLU B 2 27 ? 18.787 0.284 35.071 1.00 25.18 28 GLU B CA 1
ATOM 2038 C C . GLU B 2 27 ? 20.040 0.492 34.217 1.00 25.09 28 GLU B C 1
ATOM 2039 O O . GLU B 2 27 ? 21.130 0.662 34.783 1.00 24.23 28 GLU B O 1
ATOM 2045 N N . PHE B 2 28 ? 19.896 0.475 32.897 1.00 26.70 29 PHE B N 1
ATOM 2046 C CA . PHE B 2 28 ? 21.015 0.732 31.961 1.00 27.20 29 PHE B CA 1
ATOM 2047 C C . PHE B 2 28 ? 21.653 2.087 32.292 1.00 28.51 29 PHE B C 1
ATOM 2048 O O . PHE B 2 28 ? 20.928 3.095 32.439 1.00 30.18 29 PHE B O 1
ATOM 2056 N N . VAL B 2 29 ? 22.981 2.119 32.399 1.00 28.61 30 VAL B N 1
ATOM 2057 C CA . VAL B 2 29 ? 23.748 3.386 32.567 1.00 30.55 30 VAL B CA 1
ATOM 2058 C C . VAL B 2 29 ? 24.387 3.743 31.220 1.00 34.42 30 VAL B C 1
ATOM 2059 O O . VAL B 2 29 ? 24.036 4.800 30.658 1.00 40.67 30 VAL B O 1
ATOM 2063 N N . ARG B 2 30 ? 25.270 2.886 30.704 1.00 31.94 31 ARG B N 1
ATOM 2064 C CA . ARG B 2 30 ? 26.056 3.193 29.482 1.00 35.20 31 ARG B CA 1
ATOM 2065 C C . ARG B 2 30 ? 26.715 1.925 28.947 1.00 31.44 31 ARG B C 1
ATOM 2066 O O . ARG B 2 30 ? 26.852 0.942 29.703 1.00 33.03 31 ARG B O 1
ATOM 2074 N N . VAL B 2 31 ? 27.110 1.966 27.677 1.00 35.77 32 VAL B N 1
ATOM 2075 C CA . VAL B 2 31 ? 28.021 0.973 27.045 1.00 36.51 32 VAL B CA 1
ATOM 2076 C C . VAL B 2 31 ? 29.447 1.382 27.411 1.00 38.25 32 VAL B C 1
ATOM 2077 O O . VAL B 2 31 ? 29.791 2.563 27.196 1.00 40.14 32 VAL B O 1
ATOM 2081 N N . VAL B 2 32 ? 30.228 0.445 27.951 1.00 40.82 33 VAL B N 1
ATOM 2082 C CA . VAL B 2 32 ? 31.676 0.634 28.252 1.00 43.69 33 VAL B CA 1
ATOM 2083 C C . VAL B 2 32 ? 32.454 0.348 26.965 1.00 43.01 33 VAL B C 1
ATOM 2084 O O . VAL B 2 32 ? 33.202 1.235 26.521 1.00 45.41 33 VAL B O 1
ATOM 2088 N N . LYS B 2 33 ? 32.252 -0.833 26.372 1.00 39.89 34 LYS B N 1
ATOM 2089 C CA . LYS B 2 33 ? 32.913 -1.223 25.101 1.00 41.59 34 LYS B CA 1
ATOM 2090 C C . LYS B 2 33 ? 32.069 -2.263 24.366 1.00 40.27 34 LYS B C 1
ATOM 2091 O O . LYS B 2 33 ? 31.174 -2.888 24.980 1.00 38.80 34 LYS B O 1
ATOM 2097 N N . ALA B 2 34 ? 32.360 -2.419 23.079 1.00 39.64 35 ALA B N 1
ATOM 2098 C CA . ALA B 2 34 ? 31.660 -3.340 22.165 1.00 37.79 35 ALA B CA 1
ATOM 2099 C C . ALA B 2 34 ? 32.695 -3.998 21.257 1.00 38.85 35 ALA B C 1
ATOM 2100 O O . ALA B 2 34 ? 33.620 -3.294 20.805 1.00 42.84 35 ALA B O 1
ATOM 2102 N N . LYS B 2 35 ? 32.571 -5.310 21.069 1.00 34.80 36 LYS B N 1
ATOM 2103 C CA . LYS B 2 35 ? 33.305 -6.077 20.034 1.00 35.53 36 LYS B CA 1
ATOM 2104 C C . LYS B 2 35 ? 32.242 -6.691 19.124 1.00 33.55 36 LYS B C 1
ATOM 2105 O O . LYS B 2 35 ? 31.198 -7.105 19.652 1.00 32.61 36 LYS B O 1
ATOM 2111 N N . GLU B 2 36 ? 32.486 -6.661 17.814 1.00 32.05 37 GLU B N 1
ATOM 2112 C CA . GLU B 2 36 ? 31.567 -7.170 16.764 1.00 30.89 37 GLU B CA 1
ATOM 2113 C C . GLU B 2 36 ? 32.246 -8.328 16.034 1.00 29.01 37 GLU B C 1
ATOM 2114 O O . GLU B 2 36 ? 33.433 -8.194 15.690 1.00 34.67 37 GLU B O 1
ATOM 2120 N N . GLN B 2 37 ? 31.496 -9.394 15.764 1.00 26.39 38 GLN B N 1
ATOM 2121 C CA . GLN B 2 37 ? 31.904 -10.487 14.848 1.00 26.00 38 GLN B CA 1
ATOM 2122 C C . GLN B 2 37 ? 30.846 -10.561 13.752 1.00 24.00 38 GLN B C 1
ATOM 2123 O O . GLN B 2 37 ? 29.659 -10.565 14.073 1.00 25.70 38 GLN B O 1
ATOM 2129 N N . HIS B 2 38 ? 31.271 -10.566 12.501 1.00 20.73 39 HIS B N 1
ATOM 2130 C CA . HIS B 2 38 ? 30.353 -10.502 11.341 1.00 20.25 39 HIS B CA 1
ATOM 2131 C C . HIS B 2 38 ? 30.405 -11.820 10.577 1.00 19.14 39 HIS B C 1
ATOM 2132 O O . HIS B 2 38 ? 31.507 -12.356 10.371 1.00 22.79 39 HIS B O 1
ATOM 2139 N N . GLN B 2 39 ? 29.249 -12.276 10.108 1.00 17.26 40 GLN B N 1
ATOM 2140 C CA . GLN B 2 39 ? 29.173 -13.385 9.135 1.00 17.23 40 GLN B CA 1
ATOM 2141 C C . GLN B 2 39 ? 28.219 -12.972 8.023 1.00 15.92 40 GLN B C 1
ATOM 2142 O O . GLN B 2 39 ? 27.276 -12.200 8.247 1.00 16.19 40 GLN B O 1
ATOM 2148 N N . PHE B 2 40 ? 28.511 -13.457 6.831 1.00 15.73 41 PHE B N 1
ATOM 2149 C CA . PHE B 2 40 ? 27.710 -13.200 5.614 1.00 15.95 41 PHE B CA 1
ATOM 2150 C C . PHE B 2 40 ? 27.446 -14.532 4.963 1.00 18.42 41 PHE B C 1
ATOM 2151 O O . PHE B 2 40 ? 28.377 -15.169 4.467 1.00 24.40 41 PHE B O 1
ATOM 2159 N N . HIS B 2 41 ? 26.202 -14.942 5.002 1.00 17.37 42 HIS B N 1
ATOM 2160 C CA . HIS B 2 41 ? 25.790 -16.158 4.297 1.00 20.36 42 HIS B CA 1
ATOM 2161 C C . HIS B 2 41 ? 25.180 -15.601 3.015 1.00 21.09 42 HIS B C 1
ATOM 2162 O O . HIS B 2 41 ? 25.348 -14.401 2.704 1.00 27.20 42 HIS B O 1
ATOM 2169 N N A MET B 2 42 ? 24.590 -16.447 2.213 0.50 17.58 43 MET B N 1
ATOM 2170 N N B MET B 2 42 ? 24.424 -16.440 2.330 0.50 17.06 43 MET B N 1
ATOM 2171 C CA A MET B 2 42 ? 23.908 -15.970 1.004 0.50 17.04 43 MET B CA 1
ATOM 2172 C CA B MET B 2 42 ? 23.767 -16.204 1.026 0.50 18.04 43 MET B CA 1
ATOM 2173 C C A MET B 2 42 ? 23.032 -14.781 1.424 0.50 17.13 43 MET B C 1
ATOM 2174 C C B MET B 2 42 ? 22.840 -14.993 1.048 0.50 16.29 43 MET B C 1
ATOM 2175 O O A MET B 2 42 ? 23.520 -13.641 1.451 0.50 17.48 43 MET B O 1
ATOM 2176 O O B MET B 2 42 ? 22.960 -14.172 0.142 0.50 15.09 43 MET B O 1
ATOM 2185 N N . SER B 2 43 ? 21.832 -15.015 1.919 1.00 14.69 44 SER B N 1
ATOM 2186 C CA . SER B 2 43 ? 20.885 -13.904 2.175 1.00 14.29 44 SER B CA 1
ATOM 2187 C C . SER B 2 43 ? 21.020 -13.409 3.606 1.00 12.31 44 SER B C 1
ATOM 2188 O O . SER B 2 43 ? 20.867 -12.235 3.825 1.00 14.66 44 SER B O 1
ATOM 2191 N N . TRP B 2 44 ? 21.240 -14.308 4.548 1.00 12.50 45 TRP B N 1
ATOM 2192 C CA . TRP B 2 44 ? 21.396 -13.918 5.962 1.00 12.38 45 TRP B CA 1
ATOM 2193 C C . TRP B 2 44 ? 22.727 -13.220 6.171 1.00 12.49 45 TRP B C 1
ATOM 2194 O O . TRP B 2 44 ? 23.767 -13.707 5.704 1.00 14.15 45 TRP B O 1
ATOM 2205 N N . THR B 2 45 ? 22.692 -12.143 6.935 1.00 12.52 46 THR B N 1
ATOM 2206 C CA . THR B 2 45 ? 23.933 -11.561 7.469 1.00 14.35 46 THR B CA 1
ATOM 2207 C C . THR B 2 45 ? 23.730 -11.437 8.972 1.00 13.01 46 THR B C 1
ATOM 2208 O O . THR B 2 45 ? 22.601 -11.208 9.427 1.00 15.16 46 THR B O 1
ATOM 2212 N N . TRP B 2 46 ? 24.789 -11.715 9.704 1.00 15.25 47 TRP B N 1
ATOM 2213 C CA . TRP B 2 46 ? 24.745 -11.853 11.179 1.00 19.76 47 TRP B CA 1
ATOM 2214 C C . TRP B 2 46 ? 25.828 -10.941 11.760 1.00 18.19 47 TRP B C 1
ATOM 2215 O O . TRP B 2 46 ? 26.951 -10.910 11.229 1.00 17.42 47 TRP B O 1
ATOM 2226 N N . THR B 2 47 ? 25.524 -10.266 12.854 1.00 18.10 48 THR B N 1
ATOM 2227 C CA . THR B 2 47 ? 26.564 -9.680 13.730 1.00 18.75 48 THR B CA 1
ATOM 2228 C C . THR B 2 47 ? 26.349 -10.201 15.147 1.00 19.89 48 THR B C 1
ATOM 2229 O O . THR B 2 47 ? 25.215 -10.120 15.639 1.00 19.31 48 THR B O 1
ATOM 2233 N N . MET B 2 48 ? 27.409 -10.731 15.760 1.00 20.42 49 MET B N 1
ATOM 2234 C CA . MET B 2 48 ? 27.411 -11.095 17.194 1.00 22.07 49 MET B CA 1
ATOM 2235 C C . MET B 2 48 ? 28.101 -9.946 17.921 1.00 23.87 49 MET B C 1
ATOM 2236 O O . MET B 2 48 ? 29.277 -9.646 17.609 1.00 26.79 49 MET B O 1
ATOM 2241 N N . TYR B 2 49 ? 27.373 -9.309 18.837 1.00 24.81 50 TYR B N 1
ATOM 2242 C CA . TYR B 2 49 ? 27.863 -8.173 19.646 1.00 25.62 50 TYR B CA 1
ATOM 2243 C C . TYR B 2 49 ? 28.237 -8.707 21.026 1.00 25.98 50 TYR B C 1
ATOM 2244 O O . TYR B 2 49 ? 27.433 -9.403 21.659 1.00 25.83 50 TYR B O 1
ATOM 2253 N N . TYR B 2 50 ? 29.465 -8.428 21.434 1.00 25.07 51 TYR B N 1
ATOM 2254 C CA . TYR B 2 50 ? 29.995 -8.677 22.791 1.00 26.64 51 TYR B CA 1
ATOM 2255 C C . TYR B 2 50 ? 30.037 -7.312 23.472 1.00 28.48 51 TYR B C 1
ATOM 2256 O O . TYR B 2 50 ? 30.927 -6.507 23.140 1.00 31.90 51 TYR B O 1
ATOM 2265 N N . LEU B 2 51 ? 29.026 -7.031 24.300 1.00 25.36 52 LEU B N 1
ATOM 2266 C CA . LEU B 2 51 ? 28.799 -5.696 24.908 1.00 27.74 52 LEU B CA 1
ATOM 2267 C C . LEU B 2 51 ? 29.222 -5.745 26.374 1.00 29.35 52 LEU B C 1
ATOM 2268 O O . LEU B 2 51 ? 28.705 -6.592 27.120 1.00 33.02 52 LEU B O 1
ATOM 2273 N N . THR B 2 52 ? 30.139 -4.873 26.760 1.00 27.07 53 THR B N 1
ATOM 2274 C CA . THR B 2 52 ? 30.431 -4.594 28.180 1.00 26.15 53 THR B CA 1
ATOM 2275 C C . THR B 2 52 ? 29.639 -3.344 28.544 1.00 26.27 53 THR B C 1
ATOM 2276 O O . THR B 2 52 ? 29.851 -2.310 27.893 1.00 27.24 53 THR B O 1
ATOM 2280 N N . LEU B 2 53 ? 28.738 -3.448 29.521 1.00 25.80 54 LEU B N 1
ATOM 2281 C CA . LEU B 2 53 ? 27.845 -2.322 29.865 1.00 24.83 54 LEU B CA 1
ATOM 2282 C C . LEU B 2 53 ? 27.805 -2.147 31.378 1.00 24.93 54 LEU B C 1
ATOM 2283 O O . LEU B 2 53 ? 28.105 -3.114 32.142 1.00 24.84 54 LEU B O 1
ATOM 2288 N N . GLU B 2 54 ? 27.468 -0.931 31.775 1.00 24.44 55 GLU B N 1
ATOM 2289 C CA . GLU B 2 54 ? 27.243 -0.575 33.190 1.00 28.22 55 GLU B CA 1
ATOM 2290 C C . GLU B 2 54 ? 25.739 -0.435 33.394 1.00 27.52 55 GLU B C 1
ATOM 2291 O O . GLU B 2 54 ? 25.070 0.177 32.534 1.00 27.18 55 GLU B O 1
ATOM 2297 N N . ALA B 2 55 ? 25.229 -1.026 34.469 1.00 26.44 56 ALA B N 1
ATOM 2298 C CA . ALA B 2 55 ? 23.806 -0.953 34.857 1.00 26.61 56 ALA B CA 1
ATOM 2299 C C . ALA B 2 55 ? 23.728 -0.888 36.379 1.00 27.37 56 ALA B C 1
ATOM 2300 O O . ALA B 2 55 ? 24.618 -1.449 37.053 1.00 27.68 56 ALA B O 1
ATOM 2302 N N . LYS B 2 56 ? 22.697 -0.225 36.891 1.00 29.39 57 LYS B N 1
ATOM 2303 C CA . LYS B 2 56 ? 22.485 -0.075 38.349 1.00 30.49 57 LYS B CA 1
ATOM 2304 C C . LYS B 2 56 ? 21.651 -1.256 38.854 1.00 29.86 57 LYS B C 1
ATOM 2305 O O . LYS B 2 56 ? 20.567 -1.495 38.288 1.00 28.16 57 LYS B O 1
ATOM 2311 N N . ASP B 2 57 ? 22.164 -1.952 39.874 1.00 32.06 58 ASP B N 1
ATOM 2312 C CA . ASP B 2 57 ? 21.500 -3.059 40.613 1.00 32.67 58 ASP B CA 1
ATOM 2313 C C . ASP B 2 57 ? 21.113 -2.511 41.989 1.00 37.02 58 ASP B C 1
ATOM 2314 O O . ASP B 2 57 ? 21.981 -2.505 42.878 1.00 38.84 58 ASP B O 1
ATOM 2319 N N . GLY B 2 58 ? 19.876 -2.025 42.129 1.00 39.80 59 GLY B N 1
ATOM 2320 C CA . GLY B 2 58 ? 19.392 -1.320 43.331 1.00 42.61 59 GLY B CA 1
ATOM 2321 C C . GLY B 2 58 ? 20.184 -0.049 43.587 1.00 44.01 59 GLY B C 1
ATOM 2322 O O . GLY B 2 58 ? 20.505 0.212 44.758 1.00 50.10 59 GLY B O 1
ATOM 2323 N N . GLY B 2 59 ? 20.510 0.698 42.526 1.00 44.90 60 GLY B N 1
ATOM 2324 C CA . GLY B 2 59 ? 21.242 1.979 42.596 1.00 44.28 60 GLY B CA 1
ATOM 2325 C C . GLY B 2 59 ? 22.755 1.813 42.555 1.00 44.02 60 GLY B C 1
ATOM 2326 O O . GLY B 2 59 ? 23.444 2.834 42.358 1.00 44.93 60 GLY B O 1
ATOM 2327 N N . LYS B 2 60 ? 23.266 0.588 42.735 1.00 41.36 61 LYS B N 1
ATOM 2328 C CA . LYS B 2 60 ? 24.721 0.274 42.734 1.00 39.11 61 LYS B CA 1
ATOM 2329 C C . LYS B 2 60 ? 25.166 -0.031 41.299 1.00 35.94 61 LYS B C 1
ATOM 2330 O O . LYS B 2 60 ? 24.655 -1.008 40.706 1.00 33.18 61 LYS B O 1
ATOM 2336 N N . LYS B 2 61 ? 26.071 0.783 40.750 1.00 36.26 62 LYS B N 1
ATOM 2337 C CA . LYS B 2 61 ? 26.600 0.607 39.370 1.00 36.11 62 LYS B CA 1
ATOM 2338 C C . LYS B 2 61 ? 27.463 -0.658 39.324 1.00 34.35 62 LYS B C 1
ATOM 2339 O O . LYS B 2 61 ? 28.378 -0.783 40.161 1.00 36.02 62 LYS B O 1
ATOM 2345 N N . LYS B 2 62 ? 27.190 -1.552 38.368 1.00 30.16 63 LYS B N 1
ATOM 2346 C CA . LYS B 2 62 ? 27.935 -2.826 38.191 1.00 29.78 63 LYS B CA 1
ATOM 2347 C C . LYS B 2 62 ? 28.198 -3.042 36.704 1.00 28.00 63 LYS B C 1
ATOM 2348 O O . LYS B 2 62 ? 27.445 -2.487 35.887 1.00 28.49 63 LYS B O 1
ATOM 2354 N N . LEU B 2 63 ? 29.239 -3.810 36.386 1.00 28.28 64 LEU B N 1
ATOM 2355 C CA . LEU B 2 63 ? 29.620 -4.156 34.996 1.00 28.15 64 LEU B CA 1
ATOM 2356 C C . LEU B 2 63 ? 29.024 -5.511 34.627 1.00 25.11 64 LEU B C 1
ATOM 2357 O O . LEU B 2 63 ? 29.066 -6.446 35.434 1.00 28.72 64 LEU B O 1
ATOM 2362 N N . TYR B 2 64 ? 28.531 -5.611 33.400 1.00 25.40 65 TYR B N 1
ATOM 2363 C CA . TYR B 2 64 ? 27.958 -6.846 32.820 1.00 23.03 65 TYR B CA 1
ATOM 2364 C C . TYR B 2 64 ? 28.498 -6.997 31.404 1.00 23.73 65 TYR B C 1
ATOM 2365 O O . TYR B 2 64 ? 28.754 -5.981 30.739 1.00 23.42 65 TYR B O 1
ATOM 2374 N N . GLU B 2 65 ? 28.686 -8.244 30.983 1.00 24.50 66 GLU B N 1
ATOM 2375 C CA . GLU B 2 65 ? 28.948 -8.590 29.574 1.00 25.44 66 GLU B CA 1
ATOM 2376 C C . GLU B 2 65 ? 27.655 -9.195 29.023 1.00 22.61 66 GLU B C 1
ATOM 2377 O O . GLU B 2 65 ? 27.088 -10.105 29.651 1.00 24.42 66 GLU B O 1
ATOM 2383 N N . ALA B 2 66 ? 27.189 -8.678 27.895 1.00 21.67 67 ALA B N 1
ATOM 2384 C CA . ALA B 2 66 ? 26.014 -9.198 27.171 1.00 20.61 67 ALA B CA 1
ATOM 2385 C C . ALA B 2 66 ? 26.469 -9.653 25.789 1.00 20.59 67 ALA B C 1
ATOM 2386 O O . ALA B 2 66 ? 27.286 -8.959 25.165 1.00 25.29 67 ALA B O 1
ATOM 2388 N N . LYS B 2 67 ? 25.961 -10.799 25.354 1.00 19.36 68 LYS B N 1
ATOM 2389 C CA . LYS B 2 67 ? 26.181 -11.336 23.998 1.00 20.78 68 LYS B CA 1
ATOM 2390 C C . LYS B 2 67 ? 24.847 -11.184 23.261 1.00 20.41 68 LYS B C 1
ATOM 2391 O O . LYS B 2 67 ? 23.874 -11.804 23.719 1.00 19.34 68 LYS B O 1
ATOM 2397 N N . VAL B 2 68 ? 24.796 -10.366 22.204 1.00 19.76 69 VAL B N 1
ATOM 2398 C CA . VAL B 2 68 ? 23.548 -10.065 21.454 1.00 19.17 69 VAL B CA 1
ATOM 2399 C C . VAL B 2 68 ? 23.776 -10.437 19.992 1.00 18.14 69 VAL B C 1
ATOM 2400 O O . VAL B 2 68 ? 24.715 -9.913 19.369 1.00 20.33 69 VAL B O 1
ATOM 2404 N N . TRP B 2 69 ? 22.911 -11.293 19.475 1.00 17.19 70 TRP B N 1
ATOM 2405 C CA . TRP B 2 69 ? 22.991 -11.808 18.096 1.00 16.75 70 TRP B CA 1
ATOM 2406 C C . TRP B 2 69 ? 21.976 -11.031 17.260 1.00 15.99 70 TRP B C 1
ATOM 2407 O O . TRP B 2 69 ? 20.788 -11.018 17.639 1.00 17.88 70 TRP B O 1
ATOM 2418 N N . VAL B 2 70 ? 22.430 -10.368 16.200 1.00 16.62 71 VAL B N 1
ATOM 2419 C CA . VAL B 2 70 ? 21.554 -9.554 15.317 1.00 16.22 71 VAL B CA 1
ATOM 2420 C C . VAL B 2 70 ? 21.624 -10.160 13.926 1.00 15.49 71 VAL B C 1
ATOM 2421 O O . VAL B 2 70 ? 22.705 -10.207 13.339 1.00 17.64 71 VAL B O 1
ATOM 2425 N N . LYS B 2 71 ? 20.486 -10.612 13.438 1.00 14.33 72 LYS B N 1
ATOM 2426 C CA . LYS B 2 71 ? 20.383 -11.374 12.180 1.00 14.70 72 LYS B CA 1
ATOM 2427 C C . LYS B 2 71 ? 19.477 -10.608 11.225 1.00 14.28 72 LYS B C 1
ATOM 2428 O O . LYS B 2 71 ? 18.348 -10.246 11.599 1.00 16.21 72 LYS B O 1
ATOM 2434 N N . HIS B 2 72 ? 19.963 -10.400 10.016 1.00 11.88 73 HIS B N 1
ATOM 2435 C CA . HIS B 2 72 ? 19.250 -9.655 8.967 1.00 11.99 73 HIS B CA 1
ATOM 2436 C C . HIS B 2 72 ? 18.972 -10.577 7.793 1.00 11.09 73 HIS B C 1
ATOM 2437 O O . HIS B 2 72 ? 19.872 -11.326 7.378 1.00 11.83 73 HIS B O 1
ATOM 2444 N N . HIS B 2 73 ? 17.776 -10.458 7.235 1.00 11.48 74 HIS B N 1
ATOM 2445 C CA . HIS B 2 73 ? 17.437 -11.128 5.965 1.00 11.70 74 HIS B CA 1
ATOM 2446 C C . HIS B 2 73 ? 16.656 -10.138 5.125 1.00 12.09 74 HIS B C 1
ATOM 2447 O O . HIS B 2 73 ? 15.700 -9.547 5.615 1.00 12.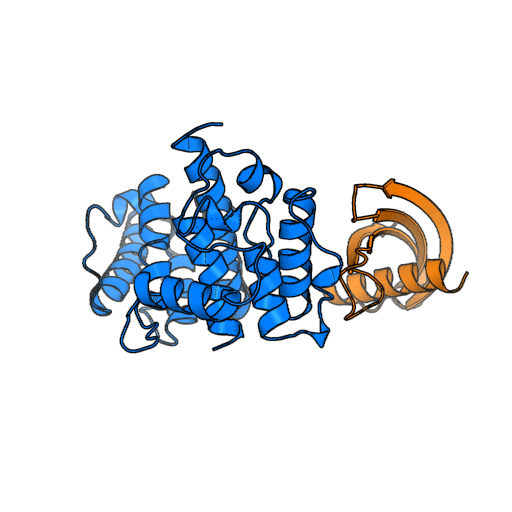66 74 HIS B O 1
ATOM 2454 N N . PRO B 2 74 ? 16.995 -9.958 3.833 1.00 14.01 75 PRO B N 1
ATOM 2455 C CA . PRO B 2 74 ? 16.303 -8.967 3.007 1.00 15.56 75 PRO B CA 1
ATOM 2456 C C . PRO B 2 74 ? 14.820 -9.276 2.774 1.00 14.57 75 PRO B C 1
ATOM 2457 O O . PRO B 2 74 ? 14.093 -8.374 2.435 1.00 17.33 75 PRO B O 1
ATOM 2461 N N . ALA B 2 75 ? 14.382 -10.522 2.965 1.00 13.01 76 ALA B N 1
ATOM 2462 C CA . ALA B 2 75 ? 12.964 -10.876 2.775 1.00 12.75 76 ALA B CA 1
ATOM 2463 C C . ALA B 2 75 ? 12.161 -10.556 4.028 1.00 12.03 76 ALA B C 1
ATOM 2464 O O . ALA B 2 75 ? 10.939 -10.549 3.951 1.00 12.98 76 ALA B O 1
ATOM 2466 N N . TYR B 2 76 ? 12.814 -10.306 5.158 1.00 11.79 77 TYR B N 1
ATOM 2467 C CA . TYR B 2 76 ? 12.086 -9.984 6.398 1.00 12.24 77 TYR B CA 1
ATOM 2468 C C . TYR B 2 76 ? 11.778 -8.499 6.426 1.00 13.11 77 TYR B C 1
ATOM 2469 O O . TYR B 2 76 ? 12.725 -7.690 6.414 1.00 15.60 77 TYR B O 1
ATOM 2478 N N . ILE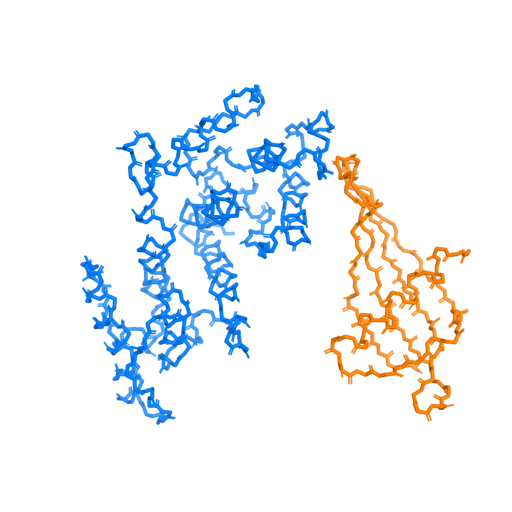 B 2 77 ? 10.499 -8.141 6.465 1.00 12.93 78 ILE B N 1
ATOM 2479 C CA . ILE B 2 77 ? 10.104 -6.713 6.333 1.00 14.31 78 ILE B CA 1
ATOM 2480 C C . ILE B 2 77 ? 9.288 -6.226 7.535 1.00 15.22 78 ILE B C 1
ATOM 2481 O O . ILE B 2 77 ? 8.965 -5.048 7.549 1.00 17.92 78 ILE B O 1
ATOM 2486 N N . ALA B 2 78 ? 8.993 -7.054 8.533 1.00 15.30 79 ALA B N 1
ATOM 2487 C CA . ALA B 2 78 ? 8.155 -6.638 9.682 1.00 16.34 79 ALA B CA 1
ATOM 2488 C C . ALA B 2 78 ? 8.958 -5.806 10.672 1.00 16.03 79 ALA B C 1
ATOM 2489 O O . ALA B 2 78 ? 8.348 -5.105 11.488 1.00 19.63 79 ALA B O 1
ATOM 2491 N N . ASP B 2 79 ? 10.272 -5.943 10.660 1.00 14.38 80 ASP B N 1
ATOM 2492 C CA . ASP B 2 79 ? 11.156 -5.241 11.614 1.00 14.28 80 ASP B CA 1
ATOM 2493 C C . ASP B 2 79 ? 12.494 -5.088 10.908 1.00 13.53 80 ASP B C 1
ATOM 2494 O O . ASP B 2 79 ? 12.682 -5.657 9.824 1.00 15.04 80 ASP B O 1
ATOM 2499 N N . ILE B 2 80 ? 13.419 -4.376 11.523 1.00 14.48 81 ILE B N 1
ATOM 2500 C CA . ILE B 2 80 ? 14.745 -4.141 10.906 1.00 16.22 81 ILE B CA 1
ATOM 2501 C C . ILE B 2 80 ? 15.522 -5.447 10.846 1.00 16.21 81 ILE B C 1
ATOM 2502 O O . ILE B 2 80 ? 16.223 -5.690 9.856 1.00 19.09 81 ILE B O 1
ATOM 2507 N N . ASN B 2 81 ? 15.408 -6.257 11.886 1.00 13.65 82 ASN B N 1
ATOM 2508 C CA . ASN B 2 81 ? 16.207 -7.491 12.007 1.00 14.49 82 ASN B CA 1
ATOM 2509 C C . ASN B 2 81 ? 15.617 -8.318 13.131 1.00 12.46 82 ASN B C 1
ATOM 2510 O O . ASN B 2 81 ? 14.581 -7.931 13.705 1.00 13.18 82 ASN B O 1
ATOM 2515 N N . PHE B 2 82 ? 16.255 -9.445 13.376 1.00 12.26 83 PHE B N 1
ATOM 2516 C CA . PHE B 2 82 ? 15.966 -10.322 14.524 1.00 12.62 83 PHE B CA 1
ATOM 2517 C C . PHE B 2 82 ? 17.106 -10.137 15.513 1.00 13.36 83 PHE B C 1
ATOM 2518 O O . PHE B 2 82 ? 18.270 -10.221 15.118 1.00 16.44 83 PHE B O 1
ATOM 2526 N N . LYS B 2 83 ? 16.767 -9.912 16.777 1.00 13.03 84 LYS B N 1
ATOM 2527 C CA . LYS B 2 83 ? 17.758 -9.708 17.858 1.00 14.82 84 LYS B CA 1
ATOM 2528 C C . LYS B 2 83 ? 17.514 -10.742 18.947 1.00 14.59 84 LYS B C 1
ATOM 2529 O O . LYS B 2 83 ? 16.355 -10.930 19.312 1.00 16.26 84 LYS B O 1
ATOM 2535 N N . GLU B 2 84 ? 18.580 -11.329 19.481 1.00 16.12 85 GLU B N 1
ATOM 2536 C CA . GLU B 2 84 ? 18.499 -12.349 20.556 1.00 17.71 85 GLU B CA 1
ATOM 2537 C C . GLU B 2 84 ? 19.571 -12.048 21.600 1.00 16.60 85 GLU B C 1
ATOM 2538 O O . GLU B 2 84 ? 20.734 -11.941 21.225 1.00 18.52 85 GLU B O 1
ATOM 2544 N N . LEU B 2 85 ? 19.191 -11.943 22.867 1.00 15.74 86 LEU B N 1
ATOM 2545 C CA . LEU B 2 85 ? 20.174 -11.975 23.975 1.00 16.08 86 LEU B CA 1
ATOM 2546 C C . LEU B 2 85 ? 20.604 -13.428 24.216 1.00 17.51 86 LEU B C 1
ATOM 2547 O O . LEU B 2 85 ? 19.744 -14.266 24.525 1.00 20.92 86 LEU B O 1
ATOM 2552 N N . GLN B 2 86 ? 21.884 -13.733 24.022 1.00 18.83 87 GLN B N 1
ATOM 2553 C CA . GLN B 2 86 ? 22.411 -15.113 24.197 1.00 21.60 87 GLN B CA 1
ATOM 2554 C C . GLN B 2 86 ? 22.992 -15.297 25.599 1.00 23.41 87 GLN B C 1
ATOM 2555 O O . GLN B 2 86 ? 22.914 -16.411 26.131 1.00 25.99 87 GLN B O 1
ATOM 2561 N N . GLU B 2 87 ? 23.617 -14.256 26.142 1.00 21.16 88 GLU B N 1
ATOM 2562 C CA . GLU B 2 87 ? 24.329 -14.336 27.434 1.00 23.33 88 GLU B CA 1
ATOM 2563 C C . GLU B 2 87 ? 24.267 -12.970 28.101 1.00 20.97 88 GLU B C 1
ATOM 2564 O O . GLU B 2 87 ? 24.349 -11.964 27.414 1.00 21.88 88 GLU B O 1
ATOM 2570 N N . PHE B 2 88 ? 24.172 -12.954 29.421 1.00 21.75 89 PHE B N 1
ATOM 2571 C CA . PHE B 2 88 ? 24.206 -11.720 30.233 1.00 22.03 89 PHE B CA 1
ATOM 2572 C C . PHE B 2 88 ? 24.737 -12.106 31.609 1.00 24.08 89 PHE B C 1
ATOM 2573 O O . PHE B 2 88 ? 24.089 -12.911 32.299 1.00 26.90 89 PHE B O 1
ATOM 2581 N N . LYS B 2 89 ? 25.923 -11.609 31.947 1.00 26.21 90 LYS B N 1
ATOM 2582 C CA . LYS B 2 89 ? 26.640 -12.020 33.182 1.00 26.65 90 LYS B CA 1
ATOM 2583 C C . LYS B 2 89 ? 27.373 -10.826 33.777 1.00 28.78 90 LYS B C 1
ATOM 2584 O O . LYS B 2 89 ? 27.848 -9.965 33.052 1.00 27.89 90 LYS B O 1
ATOM 2590 N N . PRO B 2 90 ? 27.483 -10.728 35.120 1.00 31.48 91 PRO B N 1
ATOM 2591 C CA . PRO B 2 90 ? 28.384 -9.753 35.733 1.00 33.23 91 PRO B CA 1
ATOM 2592 C C . PRO B 2 90 ? 29.847 -10.051 35.371 1.00 35.20 91 PRO B C 1
ATOM 2593 O O . PRO B 2 90 ? 30.176 -11.219 35.223 1.00 38.45 91 PRO B O 1
ATOM 2597 N N . VAL B 2 91 ? 30.677 -9.011 35.223 1.00 37.27 92 VAL B N 1
ATOM 2598 C CA . VAL B 2 91 ? 32.150 -9.150 34.987 1.00 37.34 92 VAL B CA 1
ATOM 2599 C C . VAL B 2 91 ? 32.912 -8.174 35.895 1.00 38.46 92 VAL B C 1
ATOM 2600 O O . VAL B 2 91 ? 32.354 -7.192 36.383 1.00 38.93 92 VAL B O 1
#

Sequence (316 aa):
LLLDPAWEKQQRKTFTAWCNSHLRKAGTQIENIEEDFRNGLKLMLLLEVISGERLPKPDRGKMRFHKIANVNKALDYIASKGVKLVSIGAEEIVDGNVKMTLGMIWTTIILRFAIQQDISVEETSSAKEGLLLWCQRKTAPYRNVNIQNFHTSWKDGLGLCALIHRHRPDLIDYSKLNKDDPIGNINLAMEIAEKHLDIPKMLDAEDIVNTTPKPDERAIMTYVSCFYHAFASLEIEELARFAVDEHNKKENALLEFVRVVKAKEQHQFHMMSWTWTMYYLTLEAKDGGKKKLYEAKVWVKHHPAYIADINFKELQEFKPV

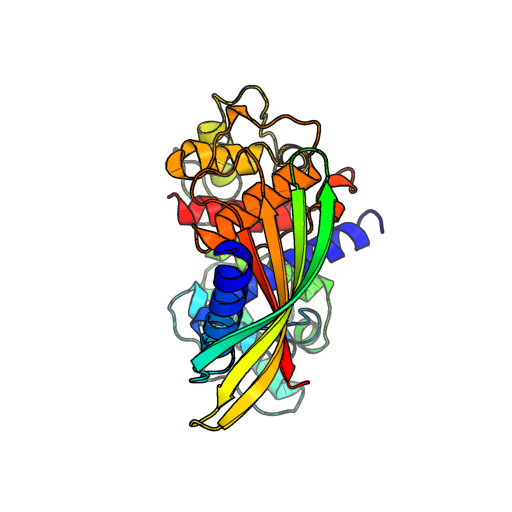Solvent-accessible surface area: 16256 Å² total; per-residue (Å²): 156,128,111,90,65,8,69,42,92,10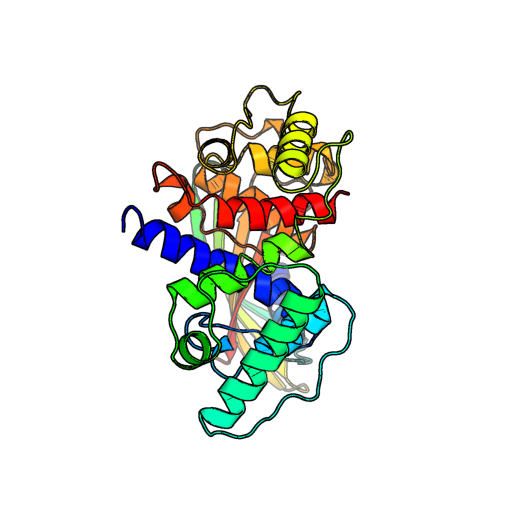,25,70,91,2,0,20,18,6,0,24,10,39,0,93,142,45,70,36,84,9,141,62,5,48,85,45,1,89,54,0,35,65,0,3,54,0,0,52,41,34,31,73,78,224,9,72,178,48,56,187,23,186,109,127,130,41,58,25,45,0,0,59,61,0,12,98,24,0,50,84,57,62,25,199,52,122,94,31,22,3,74,72,1,6,78,19,60,34,151,33,5,6,18,0,0,21,33,0,0,53,51,46,11,0,80,115,8,75,20,98,176,41,63,10,71,106,0,0,37,45,15,0,61,141,62,4,73,85,22,235,48,19,102,7,112,30,2,31,62,19,5,47,34,0,0,1,3,0,0,0,0,46,100,44,80,72,79,2,1,42,24,95,109,14,80,119,104,20,34,49,4,3,0,46,0,0,8,22,0,0,79,92,57,23,97,7,26,69,1,10,49,6,101,35,3,32,107,13,115,95,1,12,60,94,0,2,4,0,1,1,1,21,0,27,96,51,36,95,119,144,118,33,66,92,8,0,139,47,0,6,65,42,28,27,137,126,114,139,27,162,14,118,39,54,119,38,63,108,42,125,83,110,98,93,152,82,122,35,10,45,68,21,30,29,57,0,17,0,22,0,82,59,79,52,144,125,86,66,10,71,0,49,0,51,16,8,77,2,58,0,9,91,40,60,132,18,6,58,72,14,70,80,29,122,102,103

Radius of gyration: 22.14 Å; Cα contacts (8 Å, |Δi|>4): 546; chains: 2; bounding box: 48×57×53 Å

InterPro domains:
  IPR001589 Actinin-type actin-binding domain, conserved site [PS00019] (40-49)
  IPR001589 Actinin-type actin-binding domain, conserved site [PS00020] (114-138)
  IPR001715 Calponin homology domain [PF00307] (39-142)
  IPR001715 Calponin homology domain [PF00307] (152-257)
  IPR001715 Calponin homology domain [PS50021] (38-142)
  IPR001715 Calponin homology domain [PS50021] (151-257)
  IPR001715 Calponin homology domain [SM00033] (40-140)
  IPR001715 Calponin homology domain [SM00033] (153-252)
  IPR002017 Spectrin repeat [PF00435] (282-390)
  IPR002017 Spectrin repeat [PF00435] (401-505)
  IPR002017 Spectrin repeat [PF00435] (518-627)
  IPR002017 Spectrin repeat [PF00435] (638-739)
  IPR002048 EF-hand domain [PF13499] (758-819)
  IPR002048 EF-hand domain [PS50222] (753-788)
  IPR002048 EF-hand domain [PS50222] (789-824)
  IPR002048 EF-hand domain [SM00054] (757-785)
  IPR002048 EF-hand domain [SM00054] (793-821)
  IPR002048 EF-hand domain [cd00051] (757-819)
  IPR011992 EF-hand domain pair [SSF47473] (739-867)
  IPR014837 EF-hand, Ca insensitive [PF08726] (824-890)